Protein AF-A0A1A0HF56-F1 (afdb_monomer_lite)

pLDDT: mean 79.35, std 19.26, range [30.64, 98.12]

Structure (mmCIF, N/CA/C/O backbone):
data_AF-A0A1A0HF56-F1
#
_entry.id   AF-A0A1A0HF56-F1
#
loop_
_atom_site.group_PDB
_atom_site.id
_atom_site.type_symbol
_atom_site.label_atom_id
_atom_site.label_alt_id
_atom_site.label_comp_id
_atom_site.label_asym_id
_atom_site.label_entity_id
_atom_site.label_seq_id
_atom_site.pdbx_PDB_ins_code
_atom_site.Cartn_x
_atom_site.Cartn_y
_atom_site.Cartn_z
_atom_site.occupancy
_atom_site.B_iso_or_equiv
_atom_site.auth_seq_id
_atom_site.auth_comp_id
_atom_site.auth_asym_id
_atom_site.auth_atom_id
_atom_site.pdbx_PDB_model_num
ATOM 1 N N . MET A 1 1 ? -5.195 -20.605 -19.505 1.00 31.38 1 MET A N 1
ATOM 2 C CA . MET A 1 1 ? -3.731 -20.812 -19.464 1.00 31.38 1 MET A CA 1
ATOM 3 C C . MET A 1 1 ? -3.065 -19.435 -19.490 1.00 31.38 1 MET A C 1
ATOM 5 O O . MET A 1 1 ? -2.536 -19.011 -20.508 1.00 31.38 1 MET A O 1
ATOM 9 N N . HIS A 1 2 ? -3.214 -18.655 -18.414 1.00 40.62 2 HIS A N 1
ATOM 10 C CA . HIS A 1 2 ? -2.531 -17.369 -18.294 1.00 40.62 2 HIS A CA 1
ATOM 11 C C . HIS A 1 2 ? -1.142 -17.667 -17.751 1.00 40.62 2 HIS A C 1
ATOM 13 O O . HIS A 1 2 ? -1.025 -18.097 -16.611 1.00 40.62 2 HIS A O 1
ATOM 19 N N . SER A 1 3 ? -0.103 -17.488 -18.570 1.00 46.19 3 SER A N 1
ATOM 20 C CA . SER A 1 3 ? 1.257 -17.360 -18.050 1.00 46.19 3 SER A CA 1
ATOM 21 C C . SER A 1 3 ? 1.306 -16.030 -17.296 1.00 46.19 3 SER A C 1
ATOM 23 O O . SER A 1 3 ? 1.650 -14.989 -17.860 1.00 46.19 3 SER A O 1
ATOM 25 N N . HIS A 1 4 ? 0.787 -16.050 -16.069 1.00 70.25 4 HIS A N 1
ATOM 26 C CA . HIS A 1 4 ? 0.653 -14.890 -15.215 1.00 70.25 4 HIS A CA 1
ATOM 27 C C . HIS A 1 4 ? 2.054 -14.425 -14.854 1.00 70.25 4 HIS A C 1
ATOM 29 O O . HIS A 1 4 ? 2.928 -15.227 -14.547 1.00 70.25 4 HIS A O 1
ATOM 35 N N . ILE A 1 5 ? 2.272 -13.121 -14.922 1.00 83.62 5 ILE A N 1
ATOM 36 C CA . ILE A 1 5 ? 3.533 -12.440 -14.625 1.00 83.62 5 ILE A CA 1
ATOM 37 C C . ILE A 1 5 ? 4.310 -13.051 -13.439 1.00 83.62 5 ILE A C 1
ATOM 39 O O . ILE A 1 5 ? 5.529 -13.186 -13.502 1.00 83.62 5 ILE A O 1
ATOM 43 N N . TYR A 1 6 ? 3.596 -13.520 -12.415 1.00 88.38 6 TYR A N 1
ATOM 44 C CA . TYR A 1 6 ? 4.113 -14.167 -11.214 1.00 88.38 6 TYR A CA 1
ATOM 45 C C . TYR A 1 6 ? 4.973 -15.415 -11.467 1.00 88.38 6 TYR A C 1
ATOM 47 O O . TYR A 1 6 ? 6.001 -15.561 -10.812 1.00 88.38 6 TYR A O 1
ATOM 55 N N . ASP A 1 7 ? 4.648 -16.254 -12.454 1.00 83.44 7 ASP A N 1
ATOM 56 C CA . ASP A 1 7 ? 5.433 -17.461 -12.773 1.00 83.44 7 ASP A CA 1
ATOM 57 C C . ASP A 1 7 ? 6.762 -17.127 -13.463 1.00 83.44 7 ASP A C 1
ATOM 59 O O . ASP A 1 7 ? 7.739 -17.882 -13.408 1.00 83.44 7 ASP A O 1
ATOM 63 N N . GLN A 1 8 ? 6.787 -15.994 -14.166 1.00 85.12 8 GLN A N 1
ATOM 64 C CA . GLN A 1 8 ? 7.938 -15.546 -14.941 1.00 85.12 8 GLN A CA 1
ATOM 65 C C . GLN A 1 8 ? 8.929 -14.767 -14.075 1.00 85.12 8 GLN A C 1
ATOM 67 O O . GLN A 1 8 ? 10.134 -14.852 -14.313 1.00 85.12 8 GLN A O 1
ATOM 72 N N . LEU A 1 9 ? 8.452 -14.049 -13.052 1.00 86.62 9 LEU A N 1
ATOM 73 C CA . LEU A 1 9 ? 9.294 -13.200 -12.205 1.00 86.62 9 LEU A CA 1
ATOM 74 C C . LEU A 1 9 ? 10.474 -13.951 -11.571 1.00 86.62 9 LEU A C 1
ATOM 76 O O . LEU A 1 9 ? 11.595 -13.480 -11.749 1.00 86.62 9 LEU A O 1
ATOM 80 N N . PRO A 1 10 ? 10.310 -15.122 -10.918 1.00 83.38 10 PRO A N 1
ATOM 81 C CA . PRO A 1 10 ? 11.447 -15.852 -10.357 1.00 83.38 10 PRO A CA 1
ATOM 82 C C . PRO A 1 10 ? 12.429 -16.363 -11.418 1.00 83.38 10 PRO A C 1
ATOM 84 O O . PRO A 1 10 ? 13.597 -16.576 -11.113 1.00 83.38 10 PRO A O 1
ATOM 87 N N . ARG A 1 11 ? 11.972 -16.569 -12.661 1.00 85.31 11 ARG A N 1
ATOM 88 C CA . ARG A 1 11 ? 12.819 -17.054 -13.761 1.00 85.31 11 ARG A CA 1
ATOM 89 C C . ARG A 1 11 ? 13.662 -15.932 -14.361 1.00 85.31 11 ARG A C 1
ATOM 91 O O . ARG A 1 11 ? 14.829 -16.145 -14.665 1.00 85.31 11 ARG A O 1
ATOM 98 N N . VAL A 1 12 ? 13.063 -14.755 -14.544 1.00 86.69 12 VAL A N 1
ATOM 99 C CA . VAL A 1 12 ? 13.700 -13.597 -15.197 1.00 86.69 12 VAL A CA 1
ATOM 100 C C . VAL A 1 12 ? 14.477 -12.741 -14.193 1.00 86.69 12 VAL A C 1
ATOM 102 O O . VAL A 1 12 ? 15.547 -12.228 -14.508 1.00 86.69 12 VAL A O 1
ATOM 105 N N . LEU A 1 13 ? 13.962 -12.605 -12.972 1.00 88.19 13 LEU A N 1
ATOM 106 C CA . LEU A 1 13 ? 14.528 -11.799 -11.892 1.00 88.19 13 LEU A CA 1
ATOM 107 C C . LEU A 1 13 ? 14.649 -12.657 -10.624 1.00 88.19 13 LEU A C 1
ATOM 109 O O . LEU A 1 13 ? 13.900 -12.456 -9.674 1.00 88.19 13 LEU A O 1
ATOM 113 N N . PRO A 1 14 ? 15.582 -13.621 -10.563 1.00 83.19 14 PRO A N 1
ATOM 114 C CA . PRO A 1 14 ? 15.626 -14.624 -9.492 1.00 83.19 14 PRO A CA 1
ATOM 115 C C . PRO A 1 14 ? 15.949 -14.051 -8.107 1.00 83.19 14 PRO A C 1
ATOM 117 O O . PRO A 1 14 ? 15.647 -14.667 -7.087 1.00 83.19 14 PRO A O 1
ATOM 120 N N . SER A 1 15 ? 16.568 -12.870 -8.046 1.00 84.31 15 SER A N 1
ATOM 121 C CA . SER A 1 15 ? 16.912 -12.223 -6.782 1.00 84.31 15 SER A CA 1
ATOM 122 C C . SER A 1 15 ? 15.711 -11.462 -6.223 1.00 84.31 15 SER A C 1
ATOM 124 O O . SER A 1 15 ? 15.361 -10.390 -6.716 1.00 84.31 15 SER A O 1
ATOM 126 N N . ARG A 1 16 ? 15.111 -12.001 -5.158 1.00 90.06 16 ARG A N 1
ATOM 127 C CA . ARG A 1 16 ? 14.074 -11.327 -4.371 1.00 90.06 16 ARG A CA 1
ATOM 128 C C . ARG A 1 16 ? 14.689 -10.721 -3.115 1.00 90.06 16 ARG A C 1
ATOM 130 O O . ARG A 1 16 ? 15.274 -11.431 -2.301 1.00 90.06 16 ARG A O 1
ATOM 137 N N . ARG A 1 17 ? 14.550 -9.405 -2.950 1.00 92.38 17 ARG A N 1
ATOM 138 C CA . ARG A 1 17 ? 15.054 -8.658 -1.786 1.00 92.38 17 ARG A CA 1
ATOM 139 C C . ARG A 1 17 ? 13.903 -7.985 -1.055 1.00 92.38 17 ARG A C 1
ATOM 141 O O . ARG A 1 17 ? 12.910 -7.632 -1.681 1.00 92.38 17 ARG A O 1
ATOM 148 N N . ASN A 1 18 ? 14.053 -7.787 0.248 1.00 94.31 18 ASN A N 1
ATOM 149 C CA . ASN A 1 18 ? 13.172 -6.909 1.008 1.00 94.31 18 ASN A CA 1
ATOM 150 C C . ASN A 1 18 ? 13.762 -5.491 0.984 1.00 94.31 18 ASN A C 1
ATOM 152 O O . ASN A 1 18 ? 14.942 -5.313 1.285 1.00 94.31 18 ASN A O 1
ATOM 156 N N . LEU A 1 19 ? 12.966 -4.506 0.572 1.00 94.81 19 LEU A N 1
ATOM 157 C CA . LEU A 1 19 ? 13.385 -3.107 0.505 1.00 94.81 19 LEU A CA 1
ATOM 158 C C . LEU A 1 19 ? 13.317 -2.411 1.857 1.00 94.81 19 LEU A C 1
ATOM 160 O O . LEU A 1 19 ? 13.989 -1.401 2.043 1.00 94.81 19 LEU A O 1
ATOM 164 N N . GLY A 1 20 ? 12.549 -2.964 2.788 1.00 93.12 20 GLY A N 1
ATOM 165 C CA . GLY A 1 20 ? 12.321 -2.426 4.112 1.00 93.12 20 GLY A CA 1
ATOM 166 C C . GLY A 1 20 ? 10.841 -2.227 4.387 1.00 93.12 20 GLY A C 1
ATOM 167 O O . GLY A 1 20 ? 9.976 -2.817 3.734 1.00 93.12 20 GLY A O 1
ATOM 168 N N . THR A 1 21 ? 10.575 -1.383 5.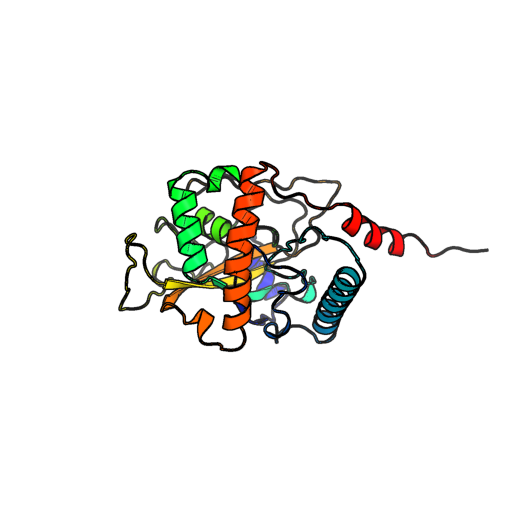375 1.00 92.19 21 THR A N 1
ATOM 169 C CA . THR A 1 21 ? 9.243 -1.212 5.945 1.00 92.19 21 THR A CA 1
ATOM 170 C C . THR A 1 21 ? 8.884 0.265 5.970 1.00 92.19 21 THR A C 1
ATOM 172 O O . THR A 1 21 ? 9.692 1.085 6.392 1.00 92.19 21 THR A O 1
ATOM 175 N N . ILE A 1 22 ? 7.670 0.610 5.556 1.00 92.19 22 ILE A N 1
ATOM 176 C CA . ILE A 1 22 ? 7.115 1.961 5.684 1.00 92.19 22 ILE A CA 1
ATOM 177 C C . ILE A 1 22 ? 5.814 1.914 6.475 1.00 92.19 22 ILE A C 1
ATOM 179 O O . ILE A 1 22 ? 5.077 0.931 6.427 1.00 92.19 22 ILE A O 1
ATOM 183 N N . VAL A 1 23 ? 5.519 2.974 7.214 1.00 91.31 23 VAL A N 1
ATOM 184 C CA . VAL A 1 23 ? 4.231 3.134 7.890 1.00 91.31 23 VAL A CA 1
ATOM 185 C C . VAL A 1 23 ? 3.276 3.843 6.941 1.00 91.31 23 VAL A C 1
ATOM 187 O O . VAL A 1 23 ? 3.602 4.884 6.379 1.00 91.31 23 VAL A O 1
ATOM 190 N N . TYR A 1 24 ? 2.100 3.275 6.740 1.00 91.88 24 TYR A N 1
ATOM 191 C CA . TYR A 1 24 ? 1.042 3.879 5.955 1.00 91.88 24 TYR A CA 1
ATOM 192 C C . TYR A 1 24 ? 0.630 5.221 6.558 1.00 91.88 24 TYR A C 1
ATOM 194 O O . TYR A 1 24 ? 0.279 5.290 7.736 1.00 91.88 24 TYR A O 1
ATOM 202 N N . ASN A 1 25 ? 0.639 6.257 5.723 1.00 86.31 25 ASN A N 1
ATOM 203 C CA . ASN A 1 25 ? 0.084 7.561 6.041 1.00 86.31 25 ASN A CA 1
ATOM 204 C C . ASN A 1 25 ? -0.631 8.118 4.787 1.00 86.31 25 ASN A C 1
ATOM 206 O O . ASN A 1 25 ? 0.051 8.416 3.802 1.00 86.31 25 ASN A O 1
ATOM 210 N N . PRO A 1 26 ? -1.973 8.263 4.775 1.00 81.69 26 PRO A N 1
ATOM 211 C CA . PRO A 1 26 ? -2.716 8.715 3.590 1.00 81.69 26 PRO A CA 1
ATOM 212 C C . PRO A 1 26 ? -2.349 10.141 3.152 1.00 81.69 26 PRO A C 1
ATOM 214 O O . PRO A 1 2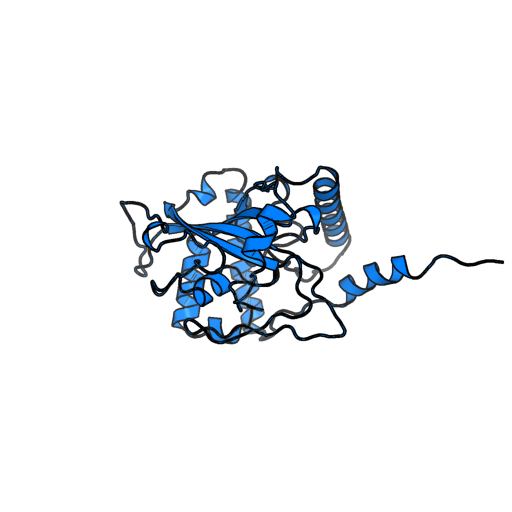6 ? -2.654 10.551 2.037 1.00 81.69 26 PRO A O 1
ATOM 217 N N . THR A 1 27 ? -1.672 10.885 4.017 1.00 82.00 27 THR A N 1
ATOM 218 C CA . THR A 1 27 ? -1.235 12.268 3.828 1.00 82.00 27 THR A CA 1
ATOM 219 C C . THR A 1 27 ? 0.286 12.378 3.760 1.00 82.00 27 THR A C 1
ATOM 221 O O . THR A 1 27 ? 0.883 13.394 4.115 1.00 82.00 27 THR A O 1
ATOM 224 N N . THR A 1 28 ? 0.943 11.327 3.261 1.00 83.50 28 THR A N 1
ATOM 225 C CA . THR A 1 28 ? 2.385 11.345 2.989 1.00 83.50 28 THR A CA 1
ATOM 226 C C . THR A 1 28 ? 2.741 12.551 2.117 1.00 83.50 28 THR A C 1
ATOM 228 O O . THR A 1 28 ? 2.101 12.818 1.104 1.00 83.50 28 THR A O 1
ATOM 231 N N . THR A 1 29 ? 3.786 13.281 2.491 1.00 85.56 29 THR A N 1
ATOM 232 C CA . THR A 1 29 ? 4.387 14.362 1.702 1.00 85.56 29 THR A CA 1
ATOM 233 C C . THR A 1 29 ? 5.861 14.048 1.472 1.00 85.56 29 THR A C 1
ATOM 235 O O . THR A 1 29 ? 6.420 13.129 2.073 1.00 85.56 29 THR A O 1
ATOM 238 N N . TRP A 1 30 ? 6.544 14.842 0.647 1.00 85.56 30 TRP A N 1
ATOM 239 C CA . TRP A 1 30 ? 8.000 14.732 0.518 1.00 85.56 30 TRP A CA 1
ATOM 240 C C . TRP A 1 30 ? 8.732 14.911 1.851 1.00 85.56 30 TRP A C 1
ATOM 242 O O . TRP A 1 30 ? 9.765 14.281 2.050 1.00 85.56 30 TRP A O 1
ATOM 252 N N . GLU A 1 31 ? 8.204 15.721 2.770 1.00 83.56 31 GLU A N 1
ATOM 253 C CA . GLU A 1 31 ? 8.778 15.936 4.104 1.00 83.56 31 GLU A CA 1
ATOM 254 C C . GLU A 1 31 ? 8.643 14.700 5.002 1.00 83.56 31 GLU A C 1
ATOM 256 O O . GLU A 1 31 ? 9.560 14.367 5.757 1.00 83.56 31 GLU A O 1
ATOM 261 N N . THR A 1 32 ? 7.517 13.999 4.889 1.00 84.38 32 THR A N 1
ATOM 262 C CA . THR A 1 32 ? 7.133 12.907 5.792 1.00 84.38 32 THR A CA 1
ATOM 263 C C . THR A 1 32 ? 7.445 11.519 5.228 1.00 84.38 32 THR A C 1
ATOM 265 O O . THR A 1 32 ? 7.352 10.509 5.927 1.00 84.38 32 THR A O 1
ATOM 268 N N . LEU A 1 33 ? 7.904 11.460 3.974 1.00 85.81 33 LEU A N 1
ATOM 269 C CA . LEU A 1 33 ? 8.336 10.239 3.307 1.00 85.81 33 LEU A CA 1
ATOM 270 C C . LEU A 1 33 ? 9.436 9.512 4.105 1.00 85.81 33 LEU A C 1
ATOM 272 O O . LEU A 1 33 ? 10.510 10.050 4.394 1.00 85.81 33 LEU A O 1
ATOM 276 N N . GLN A 1 34 ? 9.189 8.240 4.420 1.00 87.69 34 GLN A N 1
ATOM 277 C CA . GLN A 1 34 ? 10.004 7.418 5.326 1.00 87.69 34 GLN A CA 1
ATOM 278 C C . GLN A 1 34 ? 11.216 6.768 4.636 1.00 87.69 34 GLN A C 1
ATOM 280 O O . GLN A 1 34 ? 11.469 5.571 4.763 1.00 87.69 34 GLN A O 1
ATOM 285 N N . ILE A 1 35 ? 12.009 7.574 3.925 1.00 86.88 35 ILE A N 1
ATOM 286 C CA . ILE A 1 35 ? 13.137 7.118 3.091 1.00 86.88 35 ILE A CA 1
ATOM 287 C C . ILE A 1 35 ? 14.153 6.282 3.894 1.00 86.88 35 ILE A C 1
ATOM 289 O O . ILE A 1 35 ? 14.683 5.293 3.395 1.00 86.88 35 ILE A O 1
ATOM 293 N N . LYS A 1 36 ? 14.405 6.644 5.160 1.00 85.19 36 LYS A N 1
ATOM 294 C CA . LYS A 1 36 ? 15.423 5.997 6.011 1.00 85.19 36 LYS A CA 1
ATOM 295 C C . LYS A 1 36 ? 15.144 4.523 6.314 1.00 85.19 36 LYS A C 1
ATOM 297 O O . LYS A 1 36 ? 16.088 3.787 6.576 1.00 85.19 36 LYS A O 1
ATOM 302 N N . GLN A 1 37 ? 13.882 4.099 6.251 1.00 86.00 37 GLN A N 1
ATOM 303 C CA . GLN A 1 37 ? 13.503 2.720 6.564 1.00 86.00 37 GLN A CA 1
ATOM 304 C C . GLN A 1 37 ? 13.647 1.778 5.362 1.00 86.00 37 GLN A C 1
ATOM 306 O O . GLN A 1 37 ? 13.600 0.555 5.519 1.00 86.00 37 GLN A O 1
ATOM 311 N N . LEU A 1 38 ? 13.900 2.338 4.174 1.00 90.00 38 LEU A N 1
ATOM 312 C CA . LEU A 1 38 ? 14.067 1.618 2.917 1.00 90.00 38 LEU A CA 1
ATOM 313 C C . LEU A 1 38 ? 15.526 1.168 2.703 1.00 90.00 38 LEU A C 1
ATOM 315 O O . LEU A 1 38 ? 16.189 1.525 1.728 1.00 90.00 38 LEU A O 1
ATOM 319 N N . HIS A 1 39 ? 16.048 0.385 3.646 1.00 88.25 39 HIS A N 1
ATOM 320 C CA . HIS A 1 39 ? 17.447 -0.058 3.692 1.00 88.25 39 HIS A CA 1
ATOM 321 C C . HIS A 1 39 ? 17.860 -0.999 2.546 1.00 88.25 39 HIS A C 1
ATOM 323 O O . HIS A 1 39 ? 19.052 -1.169 2.296 1.00 88.25 39 HIS A O 1
ATOM 329 N N . GLY A 1 40 ? 16.905 -1.614 1.843 1.00 89.38 40 GLY A N 1
ATOM 330 C CA . GLY A 1 40 ? 17.185 -2.465 0.683 1.00 89.38 40 GLY A CA 1
ATOM 331 C C . GLY A 1 40 ? 17.330 -1.703 -0.642 1.00 89.38 40 GLY A C 1
ATOM 332 O O . GLY A 1 40 ? 17.608 -2.325 -1.676 1.00 89.38 40 GLY A O 1
ATOM 333 N N . LEU A 1 41 ? 17.161 -0.373 -0.637 1.00 91.44 41 LEU A N 1
ATOM 334 C CA . LEU A 1 41 ? 17.416 0.460 -1.811 1.00 91.44 41 LEU A CA 1
ATOM 335 C C . LEU A 1 41 ? 18.910 0.543 -2.128 1.00 91.44 41 LEU A C 1
ATOM 337 O O . LEU A 1 41 ? 19.780 0.539 -1.258 1.00 91.44 41 LEU A O 1
ATOM 341 N N . ARG A 1 42 ? 19.220 0.656 -3.419 1.00 92.00 42 ARG A N 1
ATOM 342 C CA . ARG A 1 42 ? 20.563 0.997 -3.885 1.00 92.00 42 ARG A CA 1
ATOM 343 C C . ARG A 1 42 ? 20.885 2.411 -3.419 1.00 92.00 42 ARG A C 1
ATOM 345 O O . ARG A 1 42 ? 20.037 3.298 -3.486 1.00 92.00 42 ARG A O 1
ATOM 352 N N . LYS A 1 43 ? 22.145 2.639 -3.047 1.00 90.19 43 LYS A N 1
ATOM 353 C CA . LYS A 1 43 ? 22.625 3.946 -2.582 1.00 90.19 43 LYS A CA 1
ATOM 354 C C . LYS A 1 43 ? 22.238 5.095 -3.526 1.00 90.19 43 LYS A C 1
ATOM 356 O O . LYS A 1 43 ? 21.760 6.115 -3.063 1.00 90.19 43 LYS A O 1
ATOM 361 N N . GLN A 1 44 ? 22.362 4.898 -4.839 1.00 91.06 44 GLN A N 1
ATOM 362 C CA . GLN A 1 44 ? 22.016 5.918 -5.838 1.00 91.06 44 GLN A CA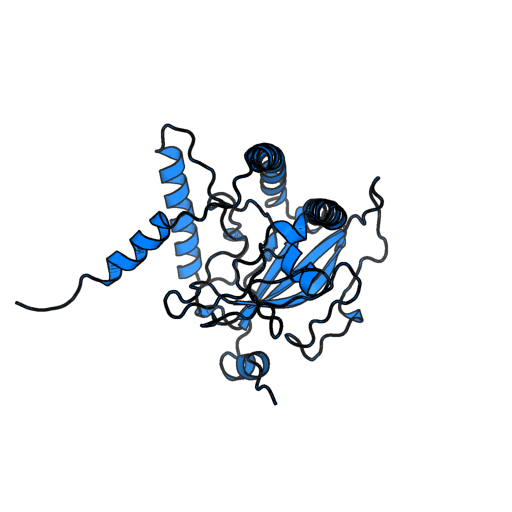 1
ATOM 363 C C . GLN A 1 44 ? 20.529 6.312 -5.818 1.00 91.06 44 GLN A C 1
ATOM 365 O O . GLN A 1 44 ? 20.209 7.492 -5.941 1.00 91.06 44 GLN A O 1
ATOM 370 N N . ASP A 1 45 ? 19.624 5.345 -5.645 1.00 91.12 45 ASP A N 1
ATOM 371 C CA . ASP A 1 45 ? 18.183 5.613 -5.583 1.00 91.12 45 ASP A CA 1
ATOM 372 C C . ASP A 1 45 ? 17.795 6.242 -4.238 1.00 91.12 45 ASP A C 1
ATOM 374 O O . ASP A 1 45 ? 16.964 7.148 -4.193 1.00 91.12 45 ASP A O 1
ATOM 378 N N . LEU A 1 46 ? 18.446 5.817 -3.150 1.00 90.69 46 LEU A N 1
ATOM 379 C CA . LEU A 1 46 ? 18.307 6.443 -1.836 1.00 90.69 46 LEU A CA 1
ATOM 380 C C . LEU A 1 46 ? 18.735 7.919 -1.882 1.00 90.69 46 LEU A C 1
ATOM 382 O O . LEU A 1 46 ? 17.972 8.794 -1.476 1.00 90.69 46 LEU A O 1
ATOM 386 N N . ASP A 1 47 ? 19.918 8.199 -2.434 1.00 91.12 47 ASP A N 1
ATOM 387 C CA . ASP A 1 47 ? 20.465 9.551 -2.581 1.00 91.12 47 ASP A CA 1
ATOM 388 C C . ASP A 1 47 ? 19.551 10.427 -3.457 1.00 91.12 47 ASP A C 1
ATOM 390 O O . ASP A 1 47 ? 19.340 11.605 -3.165 1.00 91.12 47 ASP A O 1
ATOM 394 N N . MET A 1 48 ? 18.949 9.852 -4.505 1.00 90.75 48 MET A N 1
ATOM 395 C CA . MET A 1 48 ? 17.962 10.538 -5.340 1.00 90.75 48 MET A CA 1
ATOM 396 C C . MET A 1 48 ? 16.710 10.932 -4.545 1.00 90.75 48 MET A C 1
ATOM 398 O O . MET A 1 48 ? 16.276 12.079 -4.649 1.00 90.75 48 MET A O 1
ATOM 402 N N . LEU A 1 49 ? 16.130 10.016 -3.761 1.00 90.81 49 LEU A N 1
ATOM 403 C CA . LEU A 1 49 ? 14.948 10.310 -2.943 1.00 90.81 49 LEU A CA 1
ATOM 404 C C . LEU A 1 49 ? 15.252 11.378 -1.886 1.00 90.81 49 LEU A C 1
ATOM 406 O O . LEU A 1 49 ? 14.460 12.303 -1.707 1.00 90.81 49 LEU A O 1
ATOM 410 N N . VAL A 1 50 ? 16.416 11.289 -1.233 1.00 91.19 50 VAL A N 1
ATOM 411 C CA . VAL A 1 50 ? 16.874 12.296 -0.263 1.00 91.19 50 VAL A CA 1
ATOM 412 C C . VAL A 1 50 ? 17.025 13.658 -0.935 1.00 91.19 50 VAL A C 1
ATOM 414 O O . VAL A 1 50 ? 16.523 14.648 -0.411 1.00 91.19 50 VAL A O 1
ATOM 417 N N . ARG A 1 51 ? 17.637 13.717 -2.124 1.00 91.12 51 ARG A N 1
ATOM 418 C CA . ARG A 1 51 ? 17.763 14.966 -2.885 1.00 91.12 51 ARG A CA 1
ATOM 419 C C . ARG A 1 51 ? 16.396 15.569 -3.208 1.00 91.12 51 ARG A C 1
ATOM 421 O O . ARG A 1 51 ? 16.193 16.756 -2.980 1.00 91.12 51 ARG A O 1
ATOM 428 N N . MET A 1 52 ? 15.445 14.763 -3.685 1.00 88.62 52 MET A N 1
ATOM 429 C CA . MET A 1 52 ? 14.086 15.231 -3.989 1.00 88.62 52 MET A CA 1
ATOM 430 C C . MET A 1 52 ? 13.362 15.774 -2.749 1.00 88.62 52 MET A C 1
ATOM 432 O O . MET A 1 52 ? 12.683 16.799 -2.836 1.00 88.62 52 MET A O 1
ATOM 436 N N . GLN A 1 53 ? 13.533 15.119 -1.596 1.00 89.50 53 GLN A N 1
ATOM 437 C CA . GLN A 1 53 ? 13.023 15.597 -0.311 1.00 89.50 53 GLN A CA 1
ATOM 438 C C . GLN A 1 53 ? 13.660 16.942 0.075 1.00 89.50 53 GLN A C 1
ATOM 440 O O . GLN A 1 53 ? 12.936 17.877 0.409 1.00 89.50 53 GLN A O 1
ATOM 445 N N . SER A 1 54 ? 14.985 17.082 -0.025 1.00 89.31 54 SER A N 1
ATOM 446 C CA . SER A 1 54 ? 15.687 18.342 0.260 1.00 89.31 54 SER A CA 1
ATOM 447 C C . SER A 1 54 ? 15.228 19.487 -0.645 1.00 89.31 54 SER A C 1
ATOM 449 O O . SER A 1 54 ? 14.873 20.551 -0.145 1.00 89.31 54 SER A O 1
ATOM 451 N N . GLU A 1 55 ? 15.137 19.256 -1.957 1.00 89.25 55 GLU A N 1
ATOM 452 C CA . GLU A 1 55 ? 14.655 20.252 -2.922 1.00 89.25 55 GLU A CA 1
ATOM 453 C C . GLU A 1 55 ? 13.215 20.705 -2.620 1.00 89.25 55 GLU A C 1
ATOM 455 O O . GLU A 1 55 ? 12.865 21.871 -2.804 1.00 89.25 55 GLU A O 1
ATOM 460 N N . TYR A 1 56 ? 12.349 19.790 -2.168 1.00 86.19 56 TYR A N 1
ATOM 461 C CA . TYR A 1 56 ? 10.995 20.142 -1.738 1.00 86.19 56 TYR A CA 1
ATOM 462 C C . TYR A 1 56 ? 11.008 21.036 -0.495 1.00 86.19 56 TYR A C 1
ATOM 464 O O . TYR A 1 56 ? 10.317 22.055 -0.477 1.00 86.19 56 TYR A O 1
ATOM 472 N N . MET A 1 57 ? 11.813 20.691 0.512 1.00 85.69 57 MET A N 1
ATOM 473 C CA . MET A 1 57 ? 11.927 21.473 1.746 1.00 85.69 57 MET A CA 1
ATOM 474 C C . MET A 1 57 ? 12.468 22.882 1.485 1.00 85.69 57 MET A C 1
ATOM 476 O O . MET A 1 57 ? 11.953 23.849 2.040 1.00 85.69 57 MET A O 1
ATOM 480 N N . GLU A 1 58 ? 13.449 23.024 0.592 1.00 87.12 58 GLU A N 1
ATOM 481 C CA . GLU A 1 58 ? 13.958 24.332 0.169 1.00 87.12 58 GLU A CA 1
ATOM 482 C C . GLU A 1 58 ? 12.875 25.175 -0.512 1.00 87.12 58 GLU A C 1
ATOM 484 O O . GLU A 1 58 ? 12.691 26.342 -0.163 1.00 87.12 58 GLU A O 1
ATOM 489 N N . ARG A 1 59 ? 12.102 24.590 -1.439 1.00 84.31 59 ARG A N 1
ATOM 490 C CA . ARG A 1 59 ? 10.980 25.293 -2.087 1.00 84.31 59 ARG A CA 1
ATOM 491 C C . ARG A 1 59 ? 9.916 25.726 -1.083 1.00 84.31 59 ARG A C 1
ATOM 493 O O . ARG A 1 59 ? 9.434 26.853 -1.176 1.00 84.31 59 ARG A O 1
ATOM 500 N N . LYS A 1 60 ? 9.572 24.857 -0.129 1.00 82.44 60 LYS A N 1
ATOM 501 C CA . LYS A 1 60 ? 8.604 25.149 0.936 1.00 82.44 60 LYS A CA 1
ATOM 502 C C . LYS A 1 60 ? 9.076 26.326 1.796 1.00 82.44 60 LYS A C 1
ATOM 504 O O . LYS A 1 60 ? 8.309 27.252 2.015 1.00 82.44 60 LYS A O 1
ATOM 509 N N . ASN A 1 61 ? 10.345 26.330 2.206 1.00 82.81 61 ASN A N 1
ATOM 510 C CA . ASN A 1 61 ? 10.921 27.388 3.044 1.00 82.81 61 ASN A CA 1
ATOM 511 C C . ASN A 1 61 ? 11.085 28.730 2.311 1.00 82.81 61 ASN A C 1
ATOM 513 O O . ASN A 1 61 ? 10.949 29.784 2.926 1.00 82.81 61 ASN A O 1
ATOM 517 N N . ASN A 1 62 ? 11.367 28.702 1.005 1.00 81.00 62 ASN A N 1
ATOM 518 C CA . ASN A 1 62 ? 11.542 29.910 0.188 1.00 81.00 62 ASN A CA 1
ATOM 519 C C . ASN A 1 62 ? 10.213 30.526 -0.284 1.00 81.00 62 ASN A C 1
ATOM 521 O O . ASN A 1 62 ? 10.197 31.638 -0.812 1.00 81.00 62 ASN A O 1
ATOM 525 N N . SER A 1 63 ? 9.097 29.817 -0.115 1.00 74.25 63 SER A N 1
ATOM 526 C CA . SER A 1 63 ? 7.771 30.309 -0.479 1.00 74.25 63 SER A CA 1
ATOM 527 C C . SER A 1 63 ? 7.196 31.115 0.685 1.00 74.25 63 SER A C 1
ATOM 529 O O . SER A 1 63 ? 6.746 30.552 1.674 1.00 74.25 63 SER A O 1
ATOM 531 N N . ALA A 1 64 ? 7.198 32.445 0.575 1.00 57.66 64 ALA A N 1
ATOM 532 C CA . ALA A 1 64 ? 6.718 33.367 1.616 1.00 57.66 64 ALA A CA 1
ATOM 533 C C . ALA A 1 64 ? 5.179 33.374 1.827 1.00 57.66 64 ALA A C 1
ATOM 535 O O . ALA A 1 64 ? 4.647 34.304 2.428 1.00 57.66 64 ALA A O 1
ATOM 536 N N . GLY A 1 65 ? 4.452 32.370 1.325 1.00 60.34 65 GLY A N 1
ATOM 537 C CA . GLY A 1 65 ? 2.996 32.235 1.446 1.00 60.34 65 GLY A CA 1
ATOM 538 C C . GLY A 1 65 ? 2.576 30.791 1.731 1.00 60.34 65 GLY A C 1
ATOM 539 O O . GLY A 1 65 ? 3.391 29.878 1.610 1.00 60.34 65 GLY A O 1
ATOM 540 N N . GLU A 1 66 ? 1.306 30.584 2.101 1.00 58.25 66 GLU A N 1
ATOM 541 C CA . GLU A 1 66 ? 0.712 29.253 2.302 1.00 58.25 66 GLU A CA 1
ATOM 542 C C . GLU A 1 66 ? 0.818 28.424 1.012 1.00 58.25 66 GLU A C 1
ATOM 544 O O . GLU A 1 66 ? 0.012 28.548 0.088 1.00 58.25 66 GLU A O 1
ATOM 549 N N . MET A 1 67 ? 1.844 27.577 0.920 1.00 64.94 67 MET A N 1
ATOM 550 C CA . MET A 1 67 ? 1.878 26.533 -0.097 1.00 64.94 67 MET A CA 1
ATOM 551 C C . MET A 1 67 ? 0.789 25.513 0.228 1.00 64.94 67 MET A C 1
ATOM 553 O O . MET A 1 67 ? 0.742 24.988 1.340 1.00 64.94 67 MET A O 1
ATOM 557 N N . ASN A 1 68 ? -0.043 25.185 -0.761 1.00 67.56 68 ASN A N 1
ATOM 558 C CA . ASN A 1 68 ? -0.932 24.033 -0.655 1.00 67.56 68 ASN A CA 1
ATOM 559 C C . ASN A 1 68 ? -0.094 22.779 -0.381 1.00 67.56 68 ASN A C 1
ATOM 561 O O . ASN A 1 68 ? 0.818 22.465 -1.151 1.00 67.56 68 ASN A O 1
ATOM 565 N N . THR A 1 69 ? -0.410 22.060 0.697 1.00 71.25 69 THR A N 1
ATOM 566 C CA . THR A 1 69 ? 0.219 20.775 1.013 1.00 71.25 69 THR A CA 1
ATOM 567 C C . THR A 1 69 ? 0.012 19.808 -0.150 1.00 71.25 69 THR A C 1
ATOM 569 O O . THR A 1 69 ? -1.120 19.508 -0.530 1.00 71.25 69 THR A O 1
ATOM 572 N N . VAL A 1 70 ? 1.114 19.330 -0.732 1.00 73.19 70 VAL A N 1
ATOM 573 C CA . VAL A 1 70 ? 1.086 18.344 -1.816 1.00 73.19 70 VAL A CA 1
ATOM 574 C C . VAL A 1 70 ? 1.310 16.964 -1.224 1.00 73.19 70 VAL A C 1
ATOM 576 O O . VAL A 1 70 ? 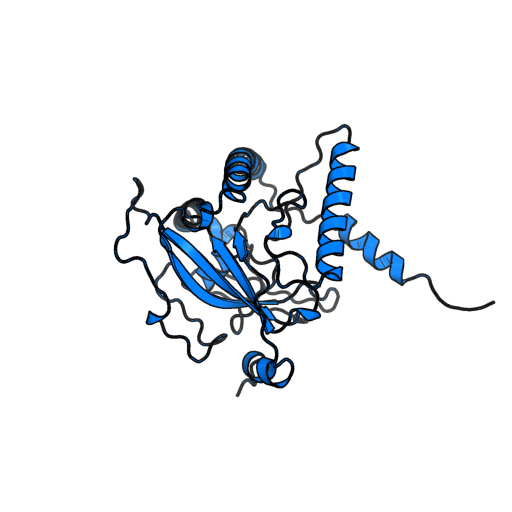2.427 16.611 -0.836 1.00 73.19 70 VAL A O 1
ATOM 579 N N . TYR A 1 71 ? 0.236 16.186 -1.182 1.00 80.56 71 TYR A N 1
ATOM 580 C CA . TYR A 1 71 ? 0.284 14.781 -0.812 1.00 80.56 71 TYR A CA 1
ATOM 581 C C . TYR A 1 71 ? 0.820 13.935 -1.974 1.00 80.56 71 TYR A C 1
ATOM 583 O O . TYR A 1 71 ? 0.510 14.182 -3.142 1.00 80.56 71 TYR A O 1
ATOM 591 N N . ILE A 1 72 ? 1.643 12.947 -1.642 1.00 81.69 72 ILE A N 1
ATOM 592 C CA . ILE A 1 72 ? 2.256 11.986 -2.561 1.00 81.69 72 ILE A CA 1
ATOM 593 C C . ILE A 1 72 ? 1.863 10.558 -2.153 1.00 81.69 72 ILE A C 1
ATOM 595 O O . ILE A 1 72 ? 1.489 10.340 -0.998 1.00 81.69 72 ILE A O 1
ATOM 599 N N . PRO A 1 73 ? 1.967 9.570 -3.059 1.00 84.06 73 PRO A N 1
ATOM 600 C CA . PRO A 1 73 ? 1.776 8.171 -2.697 1.00 84.06 73 PRO A CA 1
ATOM 601 C C . PRO A 1 73 ? 2.705 7.731 -1.555 1.00 84.06 73 PRO A C 1
ATOM 603 O O . PRO A 1 73 ? 3.863 8.144 -1.477 1.00 84.06 73 PRO A O 1
ATOM 606 N N . VAL A 1 74 ? 2.192 6.852 -0.687 1.00 85.81 74 VAL A N 1
ATOM 607 C CA . VAL A 1 74 ? 2.942 6.253 0.435 1.00 85.81 74 VAL A CA 1
ATOM 608 C C . VAL A 1 74 ? 4.167 5.489 -0.067 1.00 85.81 74 VAL A C 1
ATOM 610 O O . VAL A 1 74 ? 5.237 5.532 0.541 1.00 85.81 74 VAL A O 1
ATOM 613 N N . ILE A 1 75 ? 4.008 4.780 -1.184 1.00 89.12 75 ILE A N 1
ATOM 614 C CA . ILE A 1 75 ? 5.095 4.071 -1.847 1.00 89.12 75 ILE A CA 1
ATOM 615 C C . ILE A 1 75 ? 5.853 5.105 -2.687 1.00 89.12 75 ILE A C 1
ATOM 617 O O . ILE A 1 75 ? 5.260 5.695 -3.592 1.00 89.12 75 ILE A O 1
ATOM 621 N N . PRO A 1 76 ? 7.145 5.361 -2.411 1.00 86.94 76 PRO A N 1
ATOM 622 C CA . PRO A 1 76 ? 7.909 6.286 -3.229 1.00 86.94 76 PRO A CA 1
ATOM 623 C C . PRO A 1 76 ? 8.031 5.752 -4.650 1.00 86.94 76 PRO A C 1
ATOM 625 O O . PRO A 1 76 ? 7.978 4.550 -4.893 1.00 86.94 76 PRO A O 1
ATOM 628 N N . HIS A 1 77 ? 8.290 6.651 -5.588 1.00 84.69 77 HIS A N 1
ATOM 629 C CA . HIS A 1 77 ? 8.580 6.250 -6.951 1.00 84.69 77 HIS A CA 1
ATOM 630 C C . HIS A 1 77 ? 9.879 5.431 -7.007 1.00 84.69 77 HIS A C 1
ATOM 632 O O . HIS A 1 77 ? 10.975 5.967 -6.819 1.00 84.69 77 HIS A O 1
ATOM 638 N N . LEU A 1 78 ? 9.743 4.129 -7.251 1.00 89.19 78 LEU A N 1
ATOM 639 C CA . LEU A 1 78 ? 10.844 3.176 -7.364 1.00 89.19 78 LEU A CA 1
ATOM 640 C C . LEU A 1 78 ? 11.092 2.828 -8.834 1.00 89.19 78 LEU A C 1
ATOM 642 O O . LEU A 1 78 ? 10.166 2.778 -9.637 1.00 89.19 78 LEU A O 1
ATOM 646 N N . SER A 1 79 ? 12.352 2.583 -9.190 1.00 88.62 79 SER A N 1
ATOM 647 C CA . SER A 1 79 ? 12.730 2.178 -10.546 1.00 88.62 79 SER A CA 1
ATOM 648 C C . SER A 1 79 ? 12.514 0.678 -10.794 1.00 88.62 79 SER A C 1
ATOM 650 O O . SER A 1 79 ? 12.415 -0.123 -9.861 1.00 88.62 79 SER A O 1
ATOM 652 N N . ASP A 1 80 ? 12.549 0.266 -12.064 1.00 90.19 80 ASP A N 1
ATOM 653 C CA . ASP A 1 80 ? 12.426 -1.141 -12.491 1.00 90.19 80 ASP A CA 1
ATOM 654 C C . ASP A 1 80 ? 13.486 -2.076 -11.877 1.00 90.19 80 ASP A C 1
ATOM 656 O O . ASP A 1 80 ? 13.324 -3.295 -11.845 1.00 90.19 80 ASP A O 1
ATOM 660 N N . ALA A 1 81 ? 14.559 -1.514 -11.311 1.00 90.69 81 ALA A N 1
ATOM 661 C CA . ALA A 1 81 ? 15.568 -2.239 -10.541 1.00 90.69 81 ALA A CA 1
ATOM 662 C C . ALA A 1 81 ? 15.010 -3.003 -9.324 1.00 90.69 81 ALA A C 1
ATOM 664 O O . ALA A 1 81 ? 15.722 -3.836 -8.747 1.00 90.69 81 ALA A O 1
ATOM 665 N N . TYR A 1 82 ? 13.784 -2.681 -8.912 1.00 93.69 82 TYR A N 1
ATOM 666 C CA . TYR A 1 82 ? 13.115 -3.220 -7.734 1.00 93.69 82 TYR A CA 1
ATOM 667 C C . TYR A 1 82 ? 11.964 -4.176 -8.057 1.00 93.69 82 TYR A C 1
ATOM 669 O O . TYR A 1 82 ? 11.290 -4.647 -7.142 1.00 93.69 82 TYR A O 1
ATOM 677 N N . ILE A 1 83 ? 11.755 -4.518 -9.331 1.00 94.06 83 ILE A N 1
ATOM 678 C CA . ILE A 1 83 ? 10.808 -5.568 -9.713 1.00 94.06 83 ILE A CA 1
ATOM 679 C C . ILE A 1 83 ? 11.194 -6.892 -9.028 1.00 94.06 83 ILE A C 1
ATOM 681 O O . ILE A 1 83 ? 12.374 -7.212 -8.872 1.00 94.06 83 ILE A O 1
ATOM 685 N N . ASN A 1 84 ? 10.185 -7.660 -8.609 1.00 94.88 84 ASN A N 1
ATOM 686 C CA . ASN A 1 84 ? 10.302 -8.881 -7.807 1.00 94.88 84 ASN A CA 1
ATOM 687 C C . ASN A 1 84 ? 10.931 -8.670 -6.415 1.00 94.88 84 ASN A C 1
ATOM 689 O O . ASN A 1 84 ? 11.387 -9.629 -5.796 1.00 94.88 84 ASN A O 1
ATOM 693 N N . CYS A 1 85 ? 10.958 -7.440 -5.896 1.00 95.88 85 CYS A N 1
ATOM 694 C CA . CYS A 1 85 ? 11.290 -7.175 -4.495 1.00 95.88 85 CYS A CA 1
ATOM 695 C C . CYS A 1 85 ? 10.025 -7.073 -3.634 1.00 95.88 85 CYS A C 1
ATOM 697 O O . CYS A 1 85 ? 8.924 -6.835 -4.135 1.00 95.88 85 CYS A O 1
ATOM 699 N N . PHE A 1 86 ? 10.207 -7.242 -2.327 1.00 97.25 86 PHE A N 1
ATOM 700 C CA . PHE A 1 86 ? 9.175 -7.010 -1.332 1.00 97.25 86 PHE A CA 1
ATOM 701 C C . PHE A 1 86 ? 9.313 -5.639 -0.685 1.00 97.25 86 PHE A C 1
ATOM 703 O O . PHE A 1 86 ? 10.421 -5.195 -0.389 1.00 97.25 86 PHE A O 1
ATOM 710 N N . LEU A 1 87 ? 8.173 -5.013 -0.418 1.00 97.12 87 LEU A N 1
ATOM 711 C CA . LEU A 1 87 ? 8.047 -3.833 0.426 1.00 97.12 87 LEU A CA 1
ATOM 712 C C . LEU A 1 87 ? 7.011 -4.135 1.505 1.00 97.12 87 LEU A C 1
ATOM 714 O O . LEU A 1 87 ? 5.902 -4.568 1.194 1.00 97.12 87 LEU A O 1
ATOM 718 N N . GLU A 1 88 ? 7.366 -3.922 2.766 1.00 96.75 88 GLU A N 1
ATOM 719 C CA . GLU A 1 88 ? 6.413 -4.057 3.860 1.00 96.75 88 GLU A CA 1
ATOM 720 C C . GLU A 1 88 ? 5.767 -2.706 4.174 1.00 96.75 88 GLU A C 1
ATOM 722 O O . GLU A 1 88 ? 6.448 -1.695 4.336 1.00 96.75 88 GLU A O 1
ATOM 727 N N . VAL A 1 89 ? 4.442 -2.690 4.292 1.00 95.75 89 VAL A N 1
ATOM 728 C CA . VAL A 1 89 ? 3.680 -1.519 4.721 1.00 95.75 89 VAL A CA 1
ATOM 729 C C . VAL A 1 89 ? 2.951 -1.858 6.014 1.00 95.75 89 VAL A C 1
ATOM 731 O O . VAL A 1 89 ? 2.124 -2.770 6.045 1.00 95.75 89 VAL A O 1
ATOM 734 N N . LYS A 1 90 ? 3.255 -1.132 7.090 1.00 94.81 90 LYS A N 1
ATOM 735 C CA . LYS A 1 90 ? 2.533 -1.227 8.363 1.00 94.81 90 LYS A CA 1
ATOM 736 C C . LYS A 1 90 ? 1.391 -0.221 8.366 1.00 94.81 90 LYS A C 1
ATOM 738 O O . LYS A 1 90 ? 1.638 0.960 8.160 1.00 94.81 90 LYS A O 1
ATOM 743 N N . ILE A 1 91 ? 0.166 -0.656 8.620 1.00 94.69 91 ILE A N 1
ATOM 744 C CA . ILE A 1 91 ? -1.011 0.206 8.705 1.00 94.69 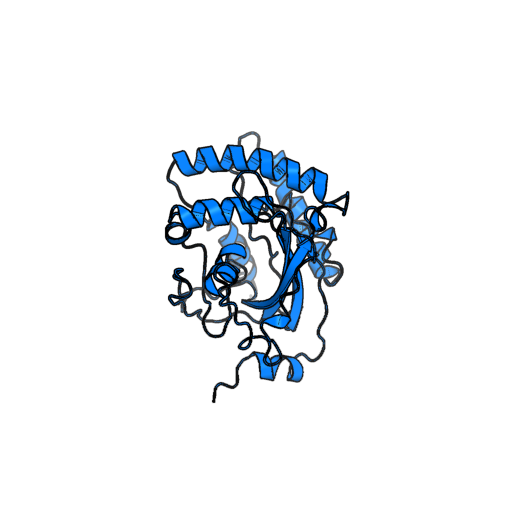91 ILE A CA 1
ATOM 745 C C . ILE A 1 91 ? -1.452 0.312 10.164 1.00 94.69 91 ILE A C 1
ATOM 747 O O . ILE A 1 91 ? -1.963 -0.667 10.710 1.00 94.69 91 ILE A O 1
ATOM 751 N N . PRO A 1 92 ? -1.272 1.482 10.798 1.00 92.50 92 PRO A N 1
ATOM 752 C CA . PRO A 1 92 ? -1.768 1.724 12.141 1.00 92.50 92 PRO A CA 1
ATOM 753 C C . PRO A 1 92 ? -3.287 1.569 12.251 1.00 92.50 92 PRO A C 1
ATOM 755 O O . PRO A 1 92 ? -4.039 2.010 11.375 1.00 92.50 92 PRO A O 1
ATOM 758 N N . TYR A 1 93 ? -3.727 1.048 13.394 1.00 91.44 93 TYR A N 1
ATOM 759 C CA . TYR A 1 93 ? -5.126 0.897 13.790 1.00 91.44 93 TYR A CA 1
ATOM 760 C C . TYR A 1 93 ? -5.998 2.119 13.471 1.00 91.44 93 TYR A C 1
ATOM 762 O O . TYR A 1 93 ? -7.117 1.976 12.983 1.00 91.44 93 TYR A O 1
ATOM 770 N N . VAL A 1 94 ? -5.492 3.330 13.730 1.00 89.12 94 VAL A N 1
ATOM 771 C CA . VAL A 1 94 ? -6.267 4.572 13.569 1.00 89.12 94 VAL A CA 1
ATOM 772 C C . VAL A 1 94 ? -6.772 4.753 12.136 1.00 89.12 94 VAL A C 1
ATOM 774 O O . VAL A 1 94 ? -7.934 5.098 11.938 1.00 89.12 94 VAL A O 1
ATOM 777 N N . HIS A 1 95 ? -5.952 4.416 11.137 1.00 91.69 95 HIS A N 1
ATOM 778 C CA . HIS A 1 95 ? -6.338 4.517 9.731 1.00 91.69 95 HIS A CA 1
ATOM 779 C C . HIS A 1 95 ? -7.303 3.404 9.324 1.00 91.69 95 HIS A C 1
ATOM 781 O O . HIS A 1 95 ? -8.213 3.637 8.530 1.00 91.69 95 HIS A O 1
ATOM 787 N N . ILE A 1 96 ? -7.143 2.207 9.897 1.00 93.94 96 ILE A N 1
ATOM 788 C CA . ILE A 1 96 ? -8.068 1.087 9.690 1.00 93.94 96 ILE A CA 1
ATOM 789 C C . ILE A 1 96 ? -9.449 1.457 10.243 1.00 93.94 96 ILE A C 1
ATOM 791 O O . ILE A 1 96 ? -10.451 1.303 9.547 1.00 93.94 96 ILE A O 1
ATOM 795 N N . LYS A 1 97 ? -9.506 2.007 11.461 1.00 92.56 97 LYS A N 1
ATOM 796 C CA . LYS A 1 97 ? -10.740 2.482 12.095 1.00 92.56 97 LYS A CA 1
ATOM 797 C C . LYS A 1 97 ? -11.442 3.533 11.236 1.00 92.56 97 LYS A C 1
ATOM 799 O O . LYS A 1 97 ? -12.630 3.387 10.944 1.00 92.56 97 LYS A O 1
ATOM 804 N N . ASP A 1 98 ? -10.720 4.574 10.830 1.00 91.56 98 ASP A N 1
ATOM 805 C CA . ASP A 1 98 ? -11.285 5.655 10.020 1.00 91.56 98 ASP A CA 1
ATOM 806 C C . ASP A 1 98 ? -11.803 5.130 8.676 1.00 91.56 98 ASP A C 1
ATOM 808 O O . ASP A 1 98 ? -12.920 5.459 8.269 1.00 91.56 98 ASP A O 1
ATOM 812 N N . PHE A 1 99 ? -11.051 4.236 8.027 1.00 92.50 99 PHE A N 1
ATOM 813 C CA . PHE A 1 99 ? -11.484 3.584 6.796 1.00 92.50 99 PHE A CA 1
ATOM 814 C C . PHE A 1 99 ? -12.761 2.761 6.992 1.00 92.50 99 PHE A C 1
ATOM 816 O O . PHE A 1 99 ? -13.710 2.929 6.228 1.00 92.50 99 PHE A O 1
ATOM 823 N N . LEU A 1 100 ? -12.834 1.908 8.020 1.00 92.56 100 LEU A N 1
ATOM 824 C CA . LEU A 1 100 ? -14.020 1.088 8.304 1.00 92.56 100 LEU A CA 1
ATOM 825 C C . LEU A 1 100 ? -15.252 1.950 8.614 1.00 92.56 100 LEU A C 1
ATOM 827 O O . LEU A 1 100 ? -16.365 1.643 8.171 1.00 92.56 100 LEU A O 1
ATOM 831 N N . LYS A 1 101 ? -15.061 3.071 9.315 1.00 91.19 101 LYS A N 1
ATOM 832 C CA . LYS A 1 101 ? -16.122 4.050 9.565 1.00 91.19 101 LYS A CA 1
ATOM 833 C C . LYS A 1 101 ? -16.602 4.699 8.265 1.00 91.19 101 LYS A C 1
ATOM 835 O O . LYS A 1 101 ? -17.801 4.710 8.004 1.00 91.19 101 LYS A O 1
ATOM 840 N N . SER A 1 102 ? -15.697 5.171 7.410 1.00 88.69 102 SER A N 1
ATOM 841 C CA . SER A 1 102 ? -16.065 5.727 6.100 1.00 88.69 102 SER A CA 1
ATOM 842 C C . SER A 1 102 ? -16.682 4.682 5.165 1.00 88.69 102 SER A C 1
ATOM 844 O O . SER A 1 102 ? -17.563 5.012 4.367 1.00 88.69 102 SER A O 1
ATOM 846 N N . HIS A 1 103 ? -16.254 3.421 5.254 1.00 88.50 103 HIS A N 1
ATOM 847 C CA . HIS A 1 103 ? -16.792 2.325 4.453 1.00 88.50 103 HIS A CA 1
ATOM 848 C C . HIS A 1 103 ? -18.234 2.005 4.853 1.00 88.50 103 HIS A C 1
ATOM 850 O O . HIS A 1 103 ? -19.103 1.949 3.986 1.00 88.50 103 HIS A O 1
ATOM 856 N N . SER A 1 104 ? -18.524 1.900 6.156 1.00 87.19 104 SER A N 1
ATOM 857 C CA . SER A 1 104 ? -19.895 1.672 6.643 1.00 87.19 104 SER A CA 1
ATOM 858 C C . SER A 1 104 ? -20.855 2.822 6.305 1.00 87.19 104 SER A C 1
ATOM 860 O O . SER A 1 104 ? -22.054 2.603 6.161 1.00 87.19 104 SER A O 1
ATOM 862 N N . GLN A 1 105 ? -20.327 4.031 6.097 1.00 87.31 105 GLN A N 1
ATOM 863 C CA . GLN A 1 105 ? -21.074 5.210 5.647 1.00 87.31 105 GLN A CA 1
ATOM 864 C C . GLN A 1 105 ? -21.190 5.337 4.113 1.00 87.31 105 GLN A C 1
ATOM 866 O O . GLN A 1 105 ? -21.741 6.326 3.626 1.00 87.31 105 GLN A O 1
ATOM 871 N N . GLY A 1 106 ? -20.649 4.393 3.332 1.00 82.06 106 GLY A N 1
ATOM 872 C CA . GLY A 1 106 ? -20.675 4.429 1.861 1.00 82.06 106 GLY A CA 1
ATOM 873 C C . GLY A 1 106 ? -19.823 5.545 1.237 1.00 82.06 106 GLY A C 1
ATOM 874 O O . GLY A 1 106 ? -20.053 5.956 0.098 1.00 82.06 106 GLY A O 1
ATOM 875 N N . GLN A 1 107 ? -18.851 6.091 1.975 1.00 81.50 107 GLN A N 1
ATOM 876 C CA . GLN A 1 107 ? -17.990 7.182 1.497 1.00 81.50 107 GLN A CA 1
ATOM 877 C C . GLN A 1 107 ? -16.812 6.673 0.657 1.00 81.50 107 GLN A C 1
ATOM 879 O O . GLN A 1 107 ? -16.414 7.330 -0.304 1.00 81.50 107 GLN A O 1
ATOM 884 N N . VAL A 1 108 ? -16.282 5.495 0.995 1.00 79.19 108 VAL A N 1
ATOM 885 C CA . VAL A 1 108 ? -15.140 4.854 0.311 1.00 79.19 108 VAL A CA 1
ATOM 886 C C . VAL A 1 108 ? -15.440 4.643 -1.177 1.00 79.19 108 VAL A C 1
ATOM 888 O O . VAL A 1 108 ? -14.653 5.011 -2.043 1.00 79.19 108 VAL A O 1
ATOM 891 N N . GLU A 1 109 ? -16.639 4.166 -1.505 1.00 72.94 109 GLU A N 1
ATOM 892 C CA . GLU A 1 109 ? -17.079 3.903 -2.885 1.00 72.94 109 GLU A CA 1
ATOM 893 C C . GLU A 1 109 ? -17.030 5.153 -3.787 1.00 72.94 109 GLU A C 1
ATOM 895 O O . GLU A 1 109 ? -16.909 5.045 -5.010 1.00 72.94 109 GLU A O 1
ATOM 900 N N . ARG A 1 110 ? -17.093 6.353 -3.193 1.00 71.00 110 ARG A N 1
ATOM 901 C CA . ARG A 1 110 ? -17.154 7.634 -3.912 1.00 71.00 110 ARG A CA 1
ATOM 902 C C . ARG A 1 110 ? -15.784 8.235 -4.213 1.00 71.00 110 ARG A C 1
ATOM 904 O O . ARG A 1 110 ? -15.672 8.996 -5.171 1.00 71.00 110 ARG A O 1
ATOM 911 N N . LYS A 1 111 ? -14.752 7.908 -3.429 1.00 73.62 111 LYS A N 1
ATOM 912 C CA . LYS A 1 111 ? -13.421 8.532 -3.537 1.00 73.62 111 LYS A CA 1
ATOM 913 C C . LYS A 1 111 ? -12.611 8.048 -4.748 1.00 73.62 111 LYS A C 1
ATOM 915 O O . LYS A 1 111 ? -11.786 8.796 -5.260 1.00 73.62 111 LYS A O 1
ATOM 920 N N . ARG A 1 112 ? -12.918 6.859 -5.292 1.00 70.75 112 ARG A N 1
ATOM 921 C CA . ARG A 1 112 ? -12.331 6.319 -6.543 1.00 70.75 112 ARG A CA 1
ATOM 922 C C . ARG A 1 112 ? -10.782 6.317 -6.550 1.00 70.75 112 ARG A C 1
ATOM 924 O O . ARG A 1 112 ? -10.171 6.620 -7.578 1.00 70.75 112 ARG A O 1
ATOM 931 N N . GLU A 1 113 ? -10.181 5.938 -5.421 1.00 82.88 113 GLU A N 1
ATOM 932 C CA . GLU A 1 113 ? -8.727 5.919 -5.131 1.00 82.88 113 GLU A CA 1
ATOM 933 C C . GLU A 1 113 ? -8.040 4.582 -5.495 1.00 82.88 113 GLU A C 1
ATOM 935 O O . GLU A 1 113 ? -6.939 4.286 -5.042 1.00 82.88 113 GLU A O 1
ATOM 940 N N . LEU A 1 114 ? -8.692 3.751 -6.314 1.00 90.56 114 LEU A N 1
ATOM 941 C CA . LEU A 1 114 ? -8.243 2.398 -6.646 1.00 90.56 114 LEU A CA 1
ATOM 942 C C . LEU A 1 114 ? -8.137 2.212 -8.161 1.00 90.56 114 LEU A C 1
ATOM 944 O O . LEU A 1 114 ? -9.115 2.455 -8.876 1.00 90.56 114 LEU A O 1
ATOM 948 N N . TRP A 1 115 ? -6.994 1.728 -8.649 1.00 92.44 115 TRP A N 1
ATOM 949 C CA . TRP A 1 115 ? -6.727 1.484 -10.068 1.00 92.44 115 TRP A CA 1
ATOM 950 C C . TRP A 1 115 ? -6.190 0.070 -10.314 1.00 92.44 115 TRP A C 1
ATOM 952 O O . TRP A 1 115 ? -5.337 -0.427 -9.585 1.00 92.44 115 TRP A O 1
ATOM 962 N N . GLY A 1 116 ? -6.669 -0.574 -11.379 1.00 92.38 116 GLY A N 1
ATOM 963 C CA . GLY A 1 116 ? -6.312 -1.950 -11.721 1.00 92.38 116 GLY A CA 1
ATOM 964 C C . GLY A 1 116 ? -7.074 -2.983 -10.901 1.00 92.38 116 GLY A C 1
ATOM 965 O O . GLY A 1 116 ? -8.276 -2.870 -10.723 1.00 92.38 116 GLY A O 1
ATOM 966 N N . GLY A 1 117 ? -6.385 -4.018 -10.447 1.00 91.06 117 GLY A N 1
ATOM 967 C CA . GLY A 1 117 ? -6.903 -5.109 -9.630 1.00 91.06 117 GLY A CA 1
ATOM 968 C C . GLY A 1 117 ? -7.097 -6.418 -10.382 1.00 91.06 117 GLY A C 1
ATOM 969 O O . GLY A 1 117 ? -7.132 -7.474 -9.749 1.00 91.06 117 GLY A O 1
ATOM 970 N N . TYR A 1 118 ? -7.226 -6.395 -11.714 1.00 89.69 118 TYR A N 1
ATOM 971 C CA . TYR A 1 118 ? -7.262 -7.632 -12.500 1.00 89.69 118 TYR A CA 1
ATOM 972 C C . TYR A 1 118 ? -5.979 -8.445 -12.259 1.00 89.69 118 TYR A C 1
ATOM 974 O O . TYR A 1 118 ? -4.887 -7.878 -12.256 1.00 89.69 118 TYR A O 1
ATOM 982 N N . ALA A 1 119 ? -6.115 -9.757 -12.031 1.00 89.38 119 ALA A N 1
ATOM 983 C CA . ALA A 1 119 ? -5.015 -10.649 -11.630 1.00 89.38 119 ALA A CA 1
ATOM 984 C C . ALA A 1 119 ? -4.259 -10.206 -10.353 1.00 89.38 119 ALA A C 1
ATOM 986 O O . ALA A 1 119 ? -3.077 -10.503 -10.180 1.00 89.38 119 ALA A O 1
ATOM 987 N N . GLY A 1 120 ? -4.908 -9.429 -9.478 1.00 92.44 120 GLY A N 1
ATOM 988 C CA . GLY A 1 120 ? -4.304 -8.923 -8.243 1.00 92.44 120 GLY A CA 1
ATOM 989 C C . GLY A 1 120 ? -3.278 -7.799 -8.433 1.00 92.44 120 GLY A C 1
ATOM 990 O O . GLY A 1 120 ? -2.571 -7.483 -7.480 1.00 92.44 120 GLY A O 1
ATOM 991 N N . ILE A 1 121 ? -3.195 -7.191 -9.624 1.00 94.62 121 ILE A N 1
ATOM 992 C CA . ILE A 1 121 ? -2.192 -6.167 -9.956 1.00 94.62 121 ILE A CA 1
ATOM 993 C C . ILE A 1 121 ? -2.802 -4.767 -9.887 1.00 94.62 121 ILE A C 1
ATOM 995 O O . ILE A 1 121 ? -3.695 -4.439 -10.667 1.00 94.62 121 ILE A O 1
ATOM 999 N N . TYR A 1 122 ? -2.273 -3.916 -9.016 1.00 95.19 122 TYR A N 1
ATOM 1000 C CA . TYR A 1 122 ? -2.692 -2.526 -8.824 1.00 95.19 122 TYR A CA 1
ATOM 1001 C C . TYR A 1 122 ? -1.560 -1.563 -9.191 1.00 95.19 122 TYR A C 1
ATOM 1003 O O . TYR A 1 122 ? -0.402 -1.967 -9.296 1.00 95.19 122 TYR A O 1
ATOM 1011 N N . THR A 1 123 ? -1.879 -0.290 -9.401 1.00 92.69 123 THR A N 1
ATOM 1012 C CA . THR A 1 123 ? -0.854 0.766 -9.495 1.00 92.69 123 THR A CA 1
ATOM 1013 C C . THR A 1 123 ? -0.296 1.080 -8.104 1.00 92.69 123 THR A C 1
ATOM 1015 O O . THR A 1 123 ? -1.024 0.951 -7.117 1.00 92.69 123 THR A O 1
ATOM 1018 N N . ASP A 1 124 ? 0.953 1.538 -8.008 1.00 91.06 124 ASP A N 1
ATOM 1019 C CA . ASP A 1 124 ? 1.503 2.097 -6.759 1.00 91.06 124 ASP A CA 1
ATOM 1020 C C . ASP A 1 124 ? 0.790 3.393 -6.308 1.00 91.06 124 ASP A C 1
ATOM 1022 O O . ASP A 1 124 ? 0.801 3.715 -5.123 1.00 91.06 124 ASP A O 1
ATOM 1026 N N . ASP A 1 125 ? 0.075 4.066 -7.218 1.00 87.75 125 ASP A N 1
ATOM 1027 C CA . ASP A 1 125 ? -0.849 5.175 -6.923 1.00 87.75 125 ASP A CA 1
ATOM 1028 C C . ASP A 1 125 ? -2.140 4.762 -6.170 1.00 87.75 125 ASP A C 1
ATOM 1030 O O . ASP A 1 125 ? -2.923 5.627 -5.772 1.00 87.75 125 ASP A O 1
ATOM 1034 N N . SER A 1 126 ? -2.440 3.464 -6.034 1.00 91.50 126 SER A N 1
ATOM 1035 C CA . SER A 1 126 ? -3.678 3.007 -5.381 1.00 91.50 126 SER A CA 1
ATOM 1036 C C . SER A 1 126 ? -3.568 3.039 -3.856 1.00 91.50 126 SER A C 1
ATOM 1038 O O . SER A 1 126 ? -2.582 2.574 -3.287 1.00 91.50 126 SER A O 1
ATOM 1040 N N . ASP A 1 127 ? -4.621 3.503 -3.178 1.00 92.62 127 ASP A N 1
ATOM 1041 C CA . ASP A 1 127 ? -4.672 3.479 -1.714 1.00 92.62 127 ASP A CA 1
ATOM 1042 C C . ASP A 1 127 ? -4.696 2.034 -1.187 1.00 92.62 127 ASP A C 1
ATOM 1044 O O . ASP A 1 127 ? -5.518 1.204 -1.597 1.00 92.62 127 ASP A O 1
ATOM 1048 N N . LEU A 1 128 ? -3.796 1.721 -0.253 1.00 95.25 128 LEU A N 1
ATOM 1049 C CA . LEU A 1 128 ? -3.605 0.355 0.214 1.00 95.25 128 LEU A CA 1
ATOM 1050 C C . LEU A 1 128 ? -4.814 -0.195 0.986 1.00 95.25 128 LEU A C 1
ATOM 1052 O O . LEU A 1 128 ? -5.133 -1.374 0.843 1.00 95.25 128 LEU A O 1
ATOM 1056 N N . LEU A 1 129 ? -5.533 0.624 1.757 1.00 95.56 129 LEU A N 1
ATOM 1057 C CA . LEU A 1 129 ? -6.747 0.174 2.450 1.00 95.56 129 LEU A CA 1
ATOM 1058 C C . LEU A 1 129 ? -7.864 -0.157 1.452 1.00 95.56 129 LEU A C 1
ATOM 1060 O O . LEU A 1 129 ? -8.609 -1.121 1.650 1.00 95.56 129 LEU A O 1
ATOM 1064 N N . TYR A 1 130 ? -7.927 0.562 0.329 1.00 95.31 130 TYR A N 1
ATOM 1065 C CA . TYR A 1 130 ? -8.851 0.262 -0.767 1.00 95.31 130 TYR A CA 1
ATOM 1066 C C . TYR A 1 130 ? -8.458 -1.019 -1.496 1.00 95.31 130 TYR A C 1
ATOM 1068 O O . TYR A 1 130 ? -9.331 -1.837 -1.783 1.00 95.31 130 TYR A O 1
ATOM 1076 N N . VAL A 1 131 ? -7.164 -1.226 -1.759 1.00 96.62 131 VAL A N 1
ATOM 1077 C CA . VAL A 1 131 ? -6.646 -2.476 -2.336 1.00 96.62 131 VAL A CA 1
ATOM 1078 C C . VAL A 1 131 ? -7.035 -3.666 -1.456 1.00 96.62 131 VAL A C 1
ATOM 1080 O O . VAL A 1 131 ? -7.605 -4.638 -1.947 1.00 96.62 131 VAL A O 1
ATOM 1083 N N . LEU A 1 132 ? -6.806 -3.577 -0.145 1.00 97.31 132 LEU A N 1
ATOM 1084 C CA . LEU A 1 132 ? -7.141 -4.642 0.805 1.00 97.31 132 LEU A CA 1
ATOM 1085 C C . LEU A 1 132 ? -8.651 -4.893 0.903 1.00 97.31 132 LEU A C 1
ATOM 1087 O O . LEU A 1 132 ? -9.083 -6.045 0.959 1.00 97.31 132 LEU A O 1
ATOM 1091 N N . CYS A 1 133 ? -9.464 -3.834 0.883 1.00 95.94 133 CYS A N 1
ATOM 1092 C CA . CYS A 1 133 ? -10.920 -3.944 0.822 1.00 95.94 133 CYS A CA 1
ATOM 1093 C C . CYS A 1 133 ? -11.370 -4.663 -0.457 1.00 95.94 133 CYS A C 1
ATOM 1095 O O . CYS A 1 133 ? -12.116 -5.637 -0.381 1.00 95.94 133 CYS A O 1
ATOM 1097 N N . HIS A 1 134 ? -10.842 -4.255 -1.613 1.00 95.44 134 HIS A N 1
ATOM 1098 C CA . HIS A 1 134 ? -11.133 -4.866 -2.909 1.00 95.44 134 HIS A CA 1
ATOM 1099 C C . HIS A 1 134 ? -10.721 -6.343 -2.967 1.00 95.44 134 HIS A C 1
ATOM 1101 O O . HIS A 1 134 ? -11.433 -7.162 -3.548 1.00 95.44 134 HIS A O 1
ATOM 1107 N N . LEU A 1 135 ? -9.614 -6.711 -2.316 1.00 96.69 135 LEU A N 1
ATOM 1108 C CA . LEU A 1 135 ? -9.156 -8.097 -2.197 1.00 96.69 135 LEU A CA 1
ATOM 1109 C C . LEU A 1 135 ? -9.962 -8.928 -1.191 1.00 96.69 135 LEU A C 1
ATOM 1111 O O . LEU A 1 135 ? -9.937 -10.149 -1.290 1.00 96.69 135 LEU A O 1
ATOM 1115 N N . GLY A 1 136 ? -10.724 -8.299 -0.291 1.00 96.12 136 GLY A N 1
ATOM 1116 C CA . GLY A 1 136 ? -11.640 -8.987 0.627 1.00 96.12 136 GLY A CA 1
ATOM 1117 C C . GLY A 1 136 ? -11.129 -9.133 2.058 1.00 96.12 136 GLY A C 1
ATOM 1118 O O . GLY A 1 136 ? -11.625 -9.971 2.810 1.00 96.12 136 GLY A O 1
ATOM 1119 N N . LEU A 1 137 ? -10.148 -8.326 2.475 1.00 96.44 137 LEU A N 1
ATOM 1120 C CA . LEU A 1 137 ? -9.618 -8.394 3.840 1.00 96.44 137 LEU A CA 1
ATOM 1121 C C . LEU A 1 137 ? -10.713 -8.167 4.895 1.00 96.44 137 LEU A C 1
ATOM 1123 O O . LEU A 1 137 ? -10.830 -8.932 5.846 1.00 96.44 137 LEU A O 1
ATOM 1127 N N . PHE A 1 138 ? -11.532 -7.127 4.724 1.00 93.88 138 PHE A N 1
ATOM 1128 C CA . PHE A 1 138 ? -12.476 -6.678 5.758 1.00 93.88 138 PHE A CA 1
ATOM 1129 C C . PHE A 1 138 ? -13.816 -7.426 5.771 1.00 93.88 138 PHE A C 1
ATOM 1131 O O . PHE A 1 138 ? -14.659 -7.157 6.622 1.00 93.88 138 PHE A O 1
ATOM 1138 N N . ASN A 1 139 ? -14.032 -8.359 4.842 1.00 91.81 139 ASN A N 1
ATOM 1139 C CA . ASN A 1 139 ? -15.231 -9.199 4.782 1.00 91.81 139 ASN A CA 1
ATOM 1140 C C . ASN A 1 139 ? -14.899 -10.700 4.870 1.00 91.81 139 ASN A C 1
ATOM 1142 O O . ASN A 1 139 ? -15.734 -11.525 4.506 1.00 91.81 139 ASN A O 1
ATOM 1146 N N . ASN A 1 140 ? -13.694 -11.045 5.345 1.00 91.12 140 ASN A N 1
ATOM 1147 C CA . ASN A 1 140 ? -13.197 -12.420 5.475 1.00 91.12 140 ASN A CA 1
ATOM 1148 C C . ASN A 1 140 ? -13.236 -13.226 4.161 1.00 91.12 140 ASN A C 1
ATOM 1150 O O . ASN A 1 140 ? -13.387 -14.444 4.189 1.00 91.12 140 ASN A O 1
ATOM 1154 N N . SER A 1 141 ? -13.102 -12.554 3.014 1.00 95.25 141 SER A N 1
ATOM 1155 C CA . SER A 1 141 ? -13.038 -13.189 1.687 1.00 95.25 141 SER A CA 1
ATOM 1156 C C . SER A 1 141 ? -11.713 -12.920 0.973 1.00 95.25 141 SER A C 1
ATOM 1158 O O . SER A 1 141 ? -11.642 -12.967 -0.257 1.00 95.25 141 SER A O 1
ATOM 1160 N N . LEU A 1 142 ? -10.672 -12.598 1.751 1.00 96.69 142 LEU A N 1
ATOM 1161 C CA . LEU A 1 142 ? -9.336 -12.356 1.230 1.00 96.69 142 LEU A CA 1
ATOM 1162 C C . LEU A 1 142 ? -8.878 -13.564 0.419 1.00 96.69 142 LEU A C 1
ATOM 1164 O O . LEU A 1 142 ? -8.997 -14.699 0.873 1.00 96.69 142 LEU A O 1
ATOM 1168 N N . ASP A 1 143 ? -8.345 -13.296 -0.764 1.00 93.25 143 ASP A N 1
ATOM 1169 C CA . ASP A 1 143 ? -7.748 -14.306 -1.623 1.00 93.25 143 ASP A CA 1
ATOM 1170 C C . ASP A 1 143 ? -6.570 -13.688 -2.373 1.00 93.25 143 ASP A C 1
ATOM 1172 O O . ASP A 1 143 ? -6.738 -12.743 -3.154 1.00 93.25 143 ASP A O 1
ATOM 1176 N N . LEU A 1 144 ? -5.376 -14.206 -2.078 1.00 95.50 144 LEU A N 1
ATOM 1177 C CA . LEU A 1 144 ? -4.105 -13.762 -2.650 1.00 95.50 144 LEU A CA 1
ATOM 1178 C C . LEU A 1 144 ? -3.477 -14.811 -3.580 1.00 95.50 144 LEU A C 1
ATOM 1180 O O . LEU A 1 144 ? -2.339 -14.618 -4.011 1.00 95.50 144 LEU A O 1
ATOM 1184 N N . THR A 1 145 ? -4.201 -15.886 -3.914 1.00 92.88 145 THR A N 1
ATOM 1185 C CA . THR A 1 145 ? -3.681 -17.015 -4.713 1.00 92.88 145 THR A CA 1
ATOM 1186 C C . THR A 1 145 ? -3.165 -16.594 -6.088 1.00 92.88 145 THR A C 1
ATOM 1188 O O . THR A 1 145 ? -2.191 -17.154 -6.582 1.00 92.88 145 THR A O 1
ATOM 1191 N N . GLU A 1 146 ? -3.748 -15.541 -6.668 1.00 90.31 146 GLU A N 1
ATOM 1192 C CA . GLU A 1 146 ? -3.276 -14.917 -7.909 1.00 90.31 146 GLU A CA 1
ATOM 1193 C C . GLU A 1 146 ? -1.810 -14.462 -7.819 1.00 90.31 146 GLU A C 1
ATOM 1195 O O . GLU A 1 146 ? -1.035 -14.704 -8.737 1.00 90.31 146 GLU A O 1
ATOM 1200 N N . CYS A 1 147 ? -1.413 -13.812 -6.717 1.00 91.75 147 CYS A N 1
ATOM 1201 C CA . CYS A 1 147 ? -0.049 -13.305 -6.517 1.00 91.75 147 CYS A CA 1
ATOM 1202 C C . CYS A 1 147 ? 0.878 -14.343 -5.871 1.00 91.75 147 CYS A C 1
ATOM 1204 O O . CYS A 1 147 ? 2.092 -14.326 -6.095 1.00 91.75 147 CYS A O 1
ATOM 1206 N N . ASN A 1 148 ? 0.327 -15.198 -5.015 1.00 93.25 148 ASN A N 1
ATOM 1207 C CA . ASN A 1 148 ? 1.055 -16.191 -4.245 1.00 93.25 148 ASN A CA 1
ATOM 1208 C C . ASN A 1 148 ? 0.263 -17.500 -4.273 1.00 93.25 148 ASN A C 1
ATOM 1210 O O . ASN A 1 148 ? -0.642 -17.688 -3.468 1.00 93.25 148 ASN A O 1
ATOM 1214 N N . ALA A 1 149 ? 0.609 -18.397 -5.198 1.00 92.25 149 ALA A N 1
ATOM 1215 C CA . ALA A 1 149 ? -0.117 -19.648 -5.426 1.00 92.25 149 ALA A CA 1
ATOM 1216 C C . ALA A 1 149 ? -0.177 -20.571 -4.193 1.00 92.25 149 ALA A C 1
ATOM 1218 O O . ALA A 1 149 ? -1.110 -21.358 -4.066 1.00 92.25 149 ALA A O 1
ATOM 1219 N N . GLU A 1 150 ? 0.790 -20.447 -3.282 1.00 93.19 150 GLU A N 1
ATOM 1220 C CA . GLU A 1 150 ? 0.854 -21.216 -2.033 1.00 93.19 150 GLU A CA 1
ATOM 1221 C C . GLU A 1 150 ? 0.050 -20.571 -0.894 1.00 93.19 150 GLU A C 1
ATOM 1223 O O . GLU A 1 150 ? -0.013 -21.119 0.204 1.00 93.19 150 GLU A O 1
ATOM 1228 N N . TRP A 1 151 ? -0.531 -19.388 -1.122 1.00 95.81 151 TRP A N 1
ATOM 1229 C CA . TRP A 1 151 ? -1.271 -18.669 -0.096 1.00 95.81 151 TRP A CA 1
ATOM 1230 C C . TRP A 1 151 ? -2.556 -19.402 0.280 1.00 95.81 151 TRP A C 1
ATOM 1232 O O . TRP A 1 151 ? -3.351 -19.793 -0.579 1.00 95.81 151 TRP A O 1
ATOM 1242 N N . VAL A 1 152 ? -2.805 -19.497 1.581 1.00 95.25 152 VAL A N 1
ATOM 1243 C CA . VAL A 1 152 ? -4.036 -20.054 2.144 1.00 95.25 152 VAL A CA 1
ATOM 1244 C C . VAL A 1 152 ? -4.664 -19.091 3.156 1.00 95.25 152 VAL A C 1
ATOM 1246 O O . VAL A 1 152 ? -3.954 -18.316 3.796 1.00 95.25 152 VAL A O 1
ATOM 1249 N N . PRO A 1 153 ? -5.990 -19.152 3.401 1.00 94.06 153 PRO A N 1
ATOM 1250 C CA . PRO A 1 153 ? -6.648 -18.266 4.367 1.00 94.06 153 PRO A CA 1
ATOM 1251 C C . PRO A 1 153 ? -6.047 -18.289 5.782 1.00 94.06 153 PRO A C 1
ATOM 1253 O O . PRO A 1 153 ? -6.106 -17.283 6.487 1.00 94.06 153 PRO A O 1
ATOM 1256 N N . SER A 1 154 ? -5.440 -19.407 6.199 1.00 92.12 154 SER A N 1
ATOM 1257 C CA . SER A 1 154 ? -4.756 -19.532 7.494 1.00 92.12 154 SER A CA 1
ATOM 1258 C C . SER A 1 154 ? -3.434 -18.764 7.589 1.00 92.12 154 SER A C 1
ATOM 1260 O O . SER A 1 154 ? -2.929 -18.591 8.696 1.00 92.12 154 SER A O 1
ATOM 1262 N N . ASP A 1 155 ? -2.886 -18.276 6.472 1.00 92.94 155 ASP A N 1
ATOM 1263 C CA . ASP A 1 155 ? -1.678 -17.442 6.468 1.00 92.94 155 ASP A CA 1
ATOM 1264 C C . ASP A 1 155 ? -1.935 -16.042 7.038 1.00 92.94 155 ASP A C 1
ATOM 1266 O O . ASP A 1 155 ? -0.995 -15.351 7.442 1.00 92.94 155 ASP A O 1
ATOM 1270 N N . VAL A 1 156 ? -3.207 -15.629 7.115 1.00 93.44 156 VAL A N 1
ATOM 1271 C CA . VAL A 1 156 ? -3.618 -14.401 7.800 1.00 93.44 156 VAL A CA 1
ATOM 1272 C C . VAL A 1 156 ? -3.525 -14.622 9.306 1.00 93.44 156 VAL A C 1
ATOM 1274 O O . VAL A 1 156 ? -4.496 -14.963 9.986 1.00 93.44 156 VAL A O 1
ATOM 1277 N N . THR A 1 157 ? -2.330 -14.411 9.847 1.00 90.88 157 THR A N 1
ATOM 1278 C CA . THR A 1 157 ? -2.088 -14.526 11.284 1.00 90.88 157 THR A CA 1
ATOM 1279 C C . THR A 1 157 ? -2.773 -13.398 12.044 1.00 90.88 157 THR A C 1
ATOM 1281 O O . THR A 1 157 ? -2.832 -12.261 11.565 1.00 90.88 157 THR A O 1
ATOM 1284 N N . ARG A 1 158 ? -3.257 -13.700 13.252 1.00 91.12 158 ARG A N 1
ATOM 1285 C CA . ARG A 1 158 ? -3.853 -12.720 14.169 1.00 91.12 158 ARG A CA 1
ATOM 1286 C C . ARG A 1 158 ? -3.316 -12.921 15.588 1.00 91.12 158 ARG A C 1
ATOM 1288 O O . ARG A 1 158 ? -3.025 -14.064 15.947 1.00 91.12 158 ARG A O 1
ATOM 1295 N N . PRO A 1 159 ? -3.198 -11.860 16.408 1.00 88.69 159 PRO A N 1
ATOM 1296 C CA . PRO A 1 159 ? -2.846 -12.010 17.814 1.00 88.69 159 PRO A CA 1
ATOM 1297 C C . PRO A 1 159 ? -3.895 -12.844 18.557 1.00 88.69 159 PRO A C 1
ATOM 1299 O O . PRO A 1 159 ? -5.089 -12.729 18.288 1.00 88.69 159 PRO A O 1
ATOM 1302 N N . ALA A 1 160 ? -3.452 -13.665 19.513 1.00 85.00 160 ALA A N 1
ATOM 1303 C CA . ALA A 1 160 ? -4.345 -14.531 20.290 1.00 85.00 160 ALA A CA 1
ATOM 1304 C C . ALA A 1 160 ? -5.336 -13.734 21.156 1.00 85.00 160 ALA A C 1
ATOM 1306 O O . ALA A 1 160 ? -6.480 -14.146 21.338 1.00 85.00 160 ALA A O 1
ATOM 1307 N N . THR A 1 161 ? -4.898 -12.579 21.661 1.00 84.81 161 THR A N 1
ATOM 1308 C CA . THR A 1 161 ? -5.719 -11.665 22.455 1.00 84.81 161 THR A CA 1
ATOM 1309 C C . THR A 1 161 ? -5.951 -10.391 21.662 1.00 84.81 161 THR A C 1
ATOM 1311 O O . THR A 1 161 ? -5.000 -9.695 21.308 1.00 84.81 161 THR A O 1
ATOM 1314 N N . VAL A 1 162 ? -7.220 -10.078 21.406 1.00 88.75 162 VAL A N 1
ATOM 1315 C CA . VAL A 1 162 ? -7.633 -8.892 20.653 1.00 88.75 162 VAL A CA 1
ATOM 1316 C C . VAL A 1 162 ? -8.488 -8.013 21.553 1.00 88.75 162 VAL A C 1
ATOM 1318 O O . VAL A 1 162 ? -9.558 -8.420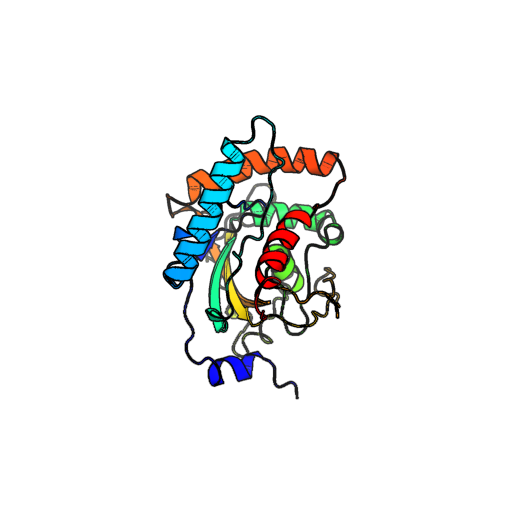 22.008 1.00 88.75 162 VAL A O 1
ATOM 1321 N N . HIS A 1 163 ? -8.015 -6.798 21.808 1.00 88.62 163 HIS A N 1
ATOM 1322 C CA . HIS A 1 163 ? -8.804 -5.777 22.488 1.00 88.62 163 HIS A CA 1
ATOM 1323 C C . HIS A 1 163 ? -9.679 -5.035 21.477 1.00 88.62 163 HIS A C 1
ATOM 1325 O O . HIS A 1 163 ? -9.369 -4.990 20.288 1.00 88.62 163 HIS A O 1
ATOM 1331 N N . ARG A 1 164 ? -10.775 -4.445 21.949 1.00 90.94 164 ARG A N 1
ATOM 1332 C CA . ARG A 1 164 ? -11.668 -3.619 21.134 1.00 90.94 164 ARG A CA 1
ATOM 1333 C C . ARG A 1 164 ? -11.804 -2.242 21.749 1.00 90.94 164 ARG A C 1
ATOM 1335 O O . ARG A 1 164 ? -11.702 -2.097 22.967 1.00 90.94 164 ARG A O 1
ATOM 1342 N N . ASP A 1 165 ? -12.011 -1.249 20.902 1.00 88.56 165 ASP A N 1
ATOM 1343 C CA . ASP A 1 165 ? -12.300 0.103 21.348 1.00 88.56 165 ASP A CA 1
ATOM 1344 C C . ASP A 1 165 ? -13.794 0.302 21.662 1.00 88.56 165 ASP A C 1
ATOM 1346 O O . ASP A 1 165 ? -14.594 -0.635 21.627 1.00 88.56 165 ASP A O 1
ATOM 1350 N N . GLN A 1 166 ? -14.170 1.540 21.992 1.00 88.62 166 GLN A N 1
ATOM 1351 C CA . GLN A 1 166 ? -15.549 1.907 22.339 1.00 88.62 166 GLN A CA 1
ATOM 1352 C C . GLN A 1 166 ? -16.542 1.717 21.182 1.00 88.62 166 GLN A C 1
ATOM 1354 O O . GLN A 1 166 ? -17.722 1.491 21.433 1.00 88.62 166 GLN A O 1
ATOM 1359 N N . ASP A 1 167 ? -16.067 1.769 19.936 1.00 85.06 167 ASP A N 1
ATOM 1360 C CA . ASP A 1 167 ? -16.875 1.557 18.733 1.00 85.06 167 ASP A CA 1
ATOM 1361 C C . ASP A 1 167 ? -16.935 0.062 18.347 1.00 85.06 167 ASP A C 1
ATOM 1363 O O . ASP A 1 167 ? -17.508 -0.307 17.321 1.00 85.06 167 ASP A O 1
ATOM 1367 N N . GLY A 1 168 ? -16.342 -0.819 19.165 1.00 86.44 168 GLY A N 1
ATOM 1368 C CA . GLY A 1 168 ? -16.292 -2.261 18.940 1.00 86.44 168 GLY A CA 1
ATOM 1369 C C . GLY A 1 168 ? -15.283 -2.695 17.874 1.00 86.44 168 GLY A C 1
ATOM 1370 O O . GLY A 1 168 ? -15.288 -3.872 17.496 1.00 86.44 168 GLY A O 1
ATOM 1371 N N . ILE A 1 169 ? -14.423 -1.784 17.403 1.00 87.81 169 ILE A N 1
ATOM 1372 C CA . ILE A 1 169 ? -13.387 -2.067 16.406 1.00 87.81 169 ILE A CA 1
ATOM 1373 C C . ILE A 1 169 ? -12.180 -2.691 17.104 1.00 87.81 169 ILE A C 1
ATOM 1375 O O . ILE A 1 169 ? -11.774 -2.279 18.190 1.00 87.81 169 ILE A O 1
ATOM 1379 N N . GLU A 1 170 ? -11.613 -3.720 16.482 1.00 89.94 170 GLU A N 1
ATOM 1380 C CA . GLU A 1 170 ? -10.448 -4.432 16.998 1.00 89.94 170 GLU A CA 1
ATOM 1381 C C . GLU A 1 170 ? -9.205 -3.538 16.966 1.00 89.94 170 GLU A C 1
ATOM 1383 O O . GLU A 1 170 ? -8.830 -3.015 15.918 1.00 89.94 170 GLU A O 1
ATOM 1388 N N . LEU A 1 171 ? -8.561 -3.388 18.124 1.00 89.31 171 LEU A N 1
ATOM 1389 C CA . LEU A 1 171 ? -7.307 -2.666 18.313 1.00 89.31 171 LEU A CA 1
ATOM 1390 C C . LEU A 1 171 ? -6.165 -3.510 17.747 1.00 89.31 171 LEU A C 1
ATOM 1392 O O . LEU A 1 171 ? -5.473 -4.222 18.476 1.00 89.31 171 LEU A O 1
ATOM 1396 N N . LEU A 1 172 ? -6.017 -3.459 16.428 1.00 90.94 172 LEU A N 1
ATOM 1397 C CA . LEU A 1 172 ? -5.010 -4.191 15.676 1.00 90.94 172 LEU A CA 1
ATOM 1398 C C . LEU A 1 172 ? -4.393 -3.284 14.618 1.00 90.94 172 LEU A C 1
ATOM 1400 O O . LEU A 1 172 ? -5.102 -2.543 13.935 1.00 90.94 172 LEU A O 1
ATOM 1404 N N . ASP A 1 173 ? -3.078 -3.390 14.475 1.00 92.50 173 ASP A N 1
ATOM 1405 C CA . ASP A 1 173 ? -2.363 -2.849 13.323 1.00 92.50 173 ASP A CA 1
ATOM 1406 C C . ASP A 1 173 ? -2.330 -3.922 12.218 1.00 92.50 173 ASP A C 1
ATOM 1408 O O . ASP A 1 173 ? -2.619 -5.101 12.453 1.00 92.50 173 ASP A O 1
ATOM 1412 N N . LEU A 1 174 ? -1.972 -3.532 10.997 1.00 95.50 174 LEU A N 1
ATOM 1413 C CA . LEU A 1 174 ? -1.836 -4.454 9.871 1.00 95.50 174 LEU A CA 1
ATOM 1414 C C . LEU A 1 174 ? -0.418 -4.421 9.306 1.00 95.50 174 LEU A C 1
ATOM 1416 O O . LEU A 1 174 ? 0.130 -3.352 9.074 1.00 95.50 174 LEU A O 1
ATOM 1420 N N . SER A 1 175 ? 0.151 -5.580 9.004 1.00 96.31 175 SER A N 1
ATOM 1421 C CA . SER A 1 175 ? 1.369 -5.711 8.202 1.00 96.31 175 SER A CA 1
ATOM 1422 C C . SER A 1 175 ? 1.004 -6.240 6.827 1.00 96.31 175 SER A C 1
ATOM 1424 O O . SER A 1 175 ? 0.452 -7.334 6.710 1.00 96.31 175 SER A O 1
ATOM 1426 N N . VAL A 1 176 ? 1.337 -5.495 5.779 1.00 97.81 176 VAL A N 1
ATOM 1427 C CA . VAL A 1 176 ? 1.079 -5.887 4.393 1.00 97.81 176 VAL A CA 1
ATOM 1428 C C . VAL A 1 176 ? 2.402 -6.063 3.674 1.00 97.81 176 VAL A C 1
ATOM 1430 O O . VAL A 1 176 ? 3.216 -5.147 3.627 1.00 97.81 176 VAL A O 1
ATOM 1433 N N . THR A 1 177 ? 2.626 -7.237 3.095 1.00 98.00 177 THR A N 1
ATOM 1434 C CA . THR A 1 177 ? 3.774 -7.481 2.219 1.00 98.00 177 THR A CA 1
ATOM 1435 C C . THR A 1 177 ? 3.345 -7.283 0.775 1.00 98.00 177 THR A C 1
ATOM 1437 O O . THR A 1 177 ? 2.497 -8.020 0.270 1.00 98.00 177 THR A O 1
ATOM 1440 N N . LEU A 1 178 ? 3.944 -6.304 0.107 1.00 98.12 178 LEU A N 1
ATOM 1441 C CA . LEU A 1 178 ? 3.725 -6.015 -1.304 1.00 98.12 178 LEU A CA 1
ATOM 1442 C C . LEU A 1 178 ? 4.821 -6.653 -2.148 1.00 98.12 178 LEU A C 1
ATOM 1444 O O . LEU A 1 178 ? 5.999 -6.520 -1.825 1.00 98.12 178 LEU A O 1
ATOM 1448 N N . LEU A 1 179 ? 4.437 -7.298 -3.245 1.00 97.12 179 LEU A N 1
ATOM 1449 C CA . LEU A 1 179 ? 5.325 -7.669 -4.339 1.00 97.12 179 LEU A CA 1
ATOM 1450 C C . LEU A 1 179 ? 5.347 -6.534 -5.362 1.00 97.12 179 LEU A C 1
ATOM 1452 O O . LEU A 1 179 ? 4.300 -6.145 -5.883 1.00 97.12 179 LEU A O 1
ATOM 1456 N N . LEU A 1 180 ? 6.540 -6.025 -5.658 1.00 96.31 180 LEU A N 1
ATOM 1457 C CA . LEU A 1 180 ? 6.737 -5.006 -6.682 1.00 96.31 180 LEU A CA 1
ATOM 1458 C C . LEU A 1 180 ? 6.829 -5.649 -8.066 1.00 96.31 180 LEU A C 1
ATOM 1460 O O . LEU A 1 180 ? 7.569 -6.612 -8.288 1.00 96.31 180 LEU A O 1
ATOM 1464 N N . LEU A 1 181 ? 6.076 -5.097 -9.004 1.00 94.38 181 LEU A N 1
ATOM 1465 C CA . LEU A 1 181 ? 5.850 -5.620 -10.344 1.00 94.38 181 LEU A CA 1
ATOM 1466 C C . LEU A 1 181 ? 6.209 -4.550 -11.385 1.00 94.38 181 LEU A C 1
ATOM 1468 O O . LEU A 1 181 ? 6.151 -3.357 -11.075 1.00 94.38 181 LEU A O 1
ATOM 1472 N N . PRO A 1 182 ? 6.547 -4.934 -12.629 1.00 91.94 182 PRO A N 1
ATOM 1473 C CA . PRO A 1 182 ? 6.720 -3.951 -13.694 1.00 91.94 182 PRO A CA 1
ATOM 1474 C C . PRO A 1 182 ? 5.434 -3.146 -13.896 1.00 91.94 182 PRO A C 1
ATOM 1476 O O . PRO A 1 182 ? 4.324 -3.621 -13.620 1.00 91.94 182 PRO A O 1
ATOM 1479 N N . SER A 1 183 ? 5.576 -1.930 -14.410 1.00 91.00 183 SER A N 1
ATOM 1480 C CA . SER A 1 183 ? 4.438 -1.140 -14.866 1.00 91.00 183 SER A CA 1
ATOM 1481 C C . SER A 1 183 ? 3.697 -1.857 -16.002 1.00 91.00 183 SER A C 1
ATOM 1483 O O . SER A 1 183 ? 4.283 -2.602 -16.792 1.00 91.00 183 SER A O 1
ATOM 1485 N N . LEU A 1 184 ? 2.381 -1.657 -16.077 1.00 87.88 184 LEU A N 1
ATOM 1486 C CA . LEU A 1 184 ? 1.566 -2.161 -17.180 1.00 87.88 184 LEU A CA 1
ATOM 1487 C C . LEU A 1 184 ? 1.201 -1.021 -18.130 1.00 87.88 184 LEU A C 1
ATOM 1489 O O . LEU A 1 184 ? 0.910 0.099 -17.711 1.00 87.88 184 LEU A O 1
ATOM 1493 N N . ASN A 1 185 ? 1.122 -1.334 -19.424 1.00 85.50 185 ASN A N 1
ATOM 1494 C CA . ASN A 1 185 ? 0.632 -0.386 -20.432 1.00 85.50 185 ASN A CA 1
ATOM 1495 C C . ASN A 1 185 ? -0.838 -0.008 -20.200 1.00 85.50 185 ASN A C 1
ATOM 1497 O O . ASN A 1 185 ? -1.267 1.096 -20.529 1.00 85.50 185 ASN A O 1
ATOM 1501 N N . ALA A 1 186 ? -1.616 -0.936 -19.642 1.00 88.12 186 ALA A N 1
ATOM 1502 C CA . ALA A 1 186 ? -2.992 -0.700 -19.259 1.00 88.12 186 ALA A CA 1
ATOM 1503 C C . ALA A 1 186 ? -3.349 -1.519 -18.020 1.00 88.12 186 ALA A C 1
ATOM 1505 O O . ALA A 1 186 ? -2.961 -2.681 -17.892 1.00 88.12 186 ALA A O 1
ATOM 1506 N N . TYR A 1 187 ? -4.149 -0.919 -17.146 1.00 91.06 187 TYR A N 1
ATOM 1507 C CA . TYR A 1 187 ? -4.699 -1.568 -15.965 1.00 91.06 187 TYR A CA 1
ATOM 1508 C C . TYR A 1 187 ? -6.193 -1.767 -16.171 1.00 91.06 187 TYR A C 1
ATOM 1510 O O . TYR A 1 187 ? -6.908 -0.838 -16.558 1.00 91.06 187 TYR A O 1
ATOM 1518 N N . LYS A 1 188 ? -6.680 -2.977 -15.901 1.00 90.56 188 LYS A N 1
ATOM 1519 C CA . LYS A 1 188 ? -8.103 -3.303 -15.983 1.00 90.56 188 LYS A CA 1
ATOM 1520 C C . LYS A 1 188 ? -8.716 -3.254 -14.588 1.00 90.56 188 LYS A C 1
ATOM 1522 O O . LYS A 1 188 ? -8.340 -4.042 -13.725 1.00 90.56 188 LYS A O 1
ATOM 1527 N N . GLY A 1 189 ? -9.654 -2.330 -14.408 1.00 88.06 189 GLY A N 1
ATOM 1528 C CA . GLY A 1 189 ? -10.501 -2.231 -13.226 1.00 88.06 189 GLY A CA 1
ATOM 1529 C C . GLY A 1 189 ? -11.757 -3.086 -13.348 1.00 88.06 189 GLY A C 1
ATOM 1530 O O . GLY A 1 189 ? -12.228 -3.364 -14.454 1.00 88.06 189 GLY A O 1
ATOM 1531 N N . PHE A 1 190 ? -12.289 -3.508 -12.210 1.00 90.12 190 PHE A N 1
ATOM 1532 C CA . PHE A 1 190 ? -13.543 -4.240 -12.082 1.00 90.12 190 PHE A CA 1
ATOM 1533 C C . PHE A 1 190 ? -14.134 -4.088 -10.673 1.00 90.12 190 PHE A C 1
ATOM 1535 O O . PHE A 1 190 ? -13.513 -3.529 -9.769 1.00 90.12 190 PHE A O 1
ATOM 1542 N N . TYR A 1 191 ? -15.356 -4.582 -10.496 1.00 92.00 191 TYR A N 1
ATOM 1543 C CA . TYR A 1 191 ? -16.040 -4.579 -9.210 1.00 92.00 191 TYR A CA 1
ATOM 1544 C C . TYR A 1 191 ? -15.766 -5.875 -8.444 1.00 92.00 191 TYR A C 1
ATOM 1546 O O . TYR A 1 191 ? -16.056 -6.963 -8.946 1.00 92.00 191 TYR A O 1
ATOM 1554 N N . ARG A 1 192 ? -15.257 -5.757 -7.217 1.00 92.06 192 ARG A N 1
ATOM 1555 C CA . ARG A 1 192 ? -15.045 -6.870 -6.280 1.00 92.06 192 ARG A CA 1
ATOM 1556 C C . ARG A 1 192 ? -15.221 -6.373 -4.851 1.00 92.06 192 ARG A C 1
ATOM 1558 O O . ARG A 1 192 ? -14.877 -5.237 -4.545 1.00 92.06 192 ARG A O 1
ATOM 1565 N N . ASN A 1 193 ? -15.764 -7.215 -3.969 1.00 91.94 193 ASN A N 1
ATOM 1566 C CA . ASN A 1 193 ? -15.886 -6.917 -2.534 1.00 91.94 193 ASN A CA 1
ATOM 1567 C C . ASN A 1 193 ? -16.504 -5.543 -2.233 1.00 91.94 193 ASN A C 1
ATOM 1569 O O . ASN A 1 193 ? -16.061 -4.809 -1.358 1.00 91.94 193 ASN A O 1
ATOM 1573 N N . ARG A 1 194 ? -17.565 -5.215 -2.980 1.00 89.50 194 ARG A N 1
ATOM 1574 C CA . ARG A 1 194 ? -18.320 -3.957 -2.895 1.00 89.50 194 ARG A CA 1
ATOM 1575 C C . ARG A 1 194 ? -17.573 -2.692 -3.307 1.00 89.50 194 ARG A C 1
ATOM 1577 O O . ARG A 1 194 ? -18.119 -1.603 -3.188 1.00 89.50 194 ARG A O 1
ATOM 1584 N N . LEU A 1 195 ? -16.384 -2.827 -3.880 1.00 90.62 195 LEU A N 1
ATOM 1585 C CA . LEU A 1 195 ? -15.583 -1.710 -4.344 1.00 90.62 195 LEU A CA 1
ATOM 1586 C C . LEU A 1 195 ? -15.327 -1.837 -5.847 1.00 90.62 195 LEU A C 1
ATOM 1588 O O . LEU A 1 195 ? -15.022 -2.914 -6.353 1.00 90.62 195 LEU A O 1
ATOM 1592 N N . ASN A 1 196 ? -15.476 -0.734 -6.581 1.00 89.94 196 ASN A N 1
ATOM 1593 C CA . ASN A 1 196 ? -15.134 -0.689 -8.000 1.00 89.94 196 ASN A CA 1
ATOM 1594 C C . ASN A 1 196 ? -13.745 -0.076 -8.181 1.00 89.94 196 ASN A C 1
ATOM 1596 O O . ASN A 1 196 ? -13.508 1.056 -7.754 1.00 89.94 196 ASN A O 1
ATOM 1600 N N . SER A 1 197 ? -12.855 -0.796 -8.852 1.00 92.06 197 SER A N 1
ATOM 1601 C CA . SER A 1 197 ? -11.541 -0.296 -9.252 1.00 92.06 197 SER A CA 1
ATOM 1602 C C . SER A 1 197 ? -11.590 0.340 -10.644 1.00 92.06 197 SER A C 1
ATOM 1604 O O . SER A 1 197 ? -12.390 -0.016 -11.513 1.00 92.06 197 SER A O 1
ATOM 1606 N N . ARG A 1 198 ? -10.737 1.337 -10.876 1.00 90.88 198 ARG A N 1
ATOM 1607 C CA . ARG A 1 198 ? -10.666 2.070 -12.143 1.00 90.88 198 ARG A CA 1
ATOM 1608 C C . ARG A 1 198 ? -9.762 1.353 -13.129 1.00 90.88 198 ARG A C 1
ATOM 1610 O O . ARG A 1 198 ? -8.722 0.816 -12.765 1.00 90.88 198 ARG A O 1
ATOM 1617 N N . SER A 1 199 ? -10.123 1.426 -14.404 1.00 89.12 199 SER A N 1
ATOM 1618 C CA . SER A 1 199 ? -9.193 1.068 -15.470 1.00 89.12 199 SER A CA 1
ATOM 1619 C C . SER A 1 199 ? -8.277 2.247 -15.789 1.00 89.12 199 SER A C 1
ATOM 1621 O O . SER A 1 199 ? -8.730 3.391 -15.818 1.00 89.12 199 SER A O 1
ATOM 1623 N N . TRP A 1 200 ? -7.015 1.957 -16.082 1.00 85.12 200 TRP A N 1
ATOM 1624 C CA . TRP A 1 200 ? -6.082 2.891 -16.698 1.00 85.12 200 TRP A CA 1
ATOM 1625 C C . TRP A 1 200 ? -5.869 2.437 -18.137 1.00 85.12 200 TRP A C 1
ATOM 1627 O O . TRP A 1 200 ? -5.146 1.479 -18.398 1.00 85.12 200 TRP A O 1
ATOM 1637 N N . GLN A 1 201 ? -6.564 3.079 -19.068 1.00 77.06 201 GLN A N 1
ATOM 1638 C CA . GLN A 1 201 ? -6.507 2.767 -20.492 1.00 77.06 201 GLN A CA 1
ATOM 1639 C C . GLN A 1 201 ? -5.949 4.002 -21.182 1.00 77.06 201 GLN A C 1
ATOM 1641 O O . GLN A 1 201 ? -6.680 4.959 -21.417 1.00 77.06 201 GLN A O 1
ATOM 1646 N N . SER A 1 202 ? -4.644 4.039 -21.429 1.00 63.72 202 SER A N 1
ATOM 1647 C CA . SER A 1 202 ? -4.059 5.166 -22.145 1.00 63.72 202 SER A CA 1
ATOM 1648 C C . SER A 1 202 ? -2.979 4.692 -23.098 1.00 63.72 202 SER A C 1
ATOM 1650 O O . SER A 1 202 ? -1.929 4.219 -22.682 1.00 63.72 202 SER A O 1
ATOM 1652 N N . SER A 1 203 ? -3.238 4.881 -24.390 1.00 56.03 203 SER A N 1
ATOM 1653 C CA . SER A 1 203 ? -2.238 4.832 -25.457 1.00 56.03 203 SER A CA 1
ATOM 1654 C C . SER A 1 203 ? -1.294 6.046 -25.441 1.00 56.03 203 SER A C 1
ATOM 1656 O O . SER A 1 203 ? -0.309 6.046 -26.170 1.00 56.03 203 SER A O 1
ATOM 1658 N N . ALA A 1 204 ? -1.572 7.071 -24.621 1.00 55.72 204 ALA A N 1
ATOM 1659 C CA . ALA A 1 204 ? -0.843 8.342 -24.596 1.00 55.72 204 ALA A CA 1
ATOM 1660 C C . ALA A 1 204 ? -0.000 8.573 -23.324 1.00 55.72 204 ALA A C 1
ATOM 1662 O O . ALA A 1 204 ? 0.886 9.422 -23.325 1.00 55.72 204 ALA A O 1
ATOM 1663 N N . ALA A 1 205 ? -0.264 7.853 -22.230 1.00 64.31 205 ALA A N 1
ATOM 1664 C CA . ALA A 1 205 ? 0.434 8.026 -20.957 1.00 64.31 205 ALA A CA 1
ATOM 1665 C C . ALA A 1 205 ? 0.542 6.691 -20.214 1.00 64.31 205 ALA A C 1
ATOM 1667 O O . ALA A 1 205 ? -0.376 6.280 -19.495 1.00 64.31 205 ALA A O 1
ATOM 1668 N N . VAL A 1 206 ? 1.690 6.036 -20.387 1.00 70.38 206 VAL A N 1
ATOM 1669 C CA . VAL A 1 206 ? 2.087 4.873 -19.590 1.00 70.38 206 VAL A CA 1
ATOM 1670 C C . VAL A 1 206 ? 2.236 5.315 -18.133 1.00 70.38 206 VAL A C 1
ATOM 1672 O O . VAL A 1 206 ? 2.734 6.410 -17.841 1.00 70.38 206 VAL A O 1
ATOM 1675 N N . HIS A 1 207 ? 1.749 4.482 -17.218 1.00 80.19 207 HIS A N 1
ATOM 1676 C CA . HIS A 1 207 ? 1.966 4.671 -15.792 1.00 80.19 207 HIS A CA 1
ATOM 1677 C C . HIS A 1 207 ? 3.470 4.621 -15.508 1.00 80.19 207 HIS A C 1
ATOM 1679 O O . HIS A 1 207 ? 4.146 3.674 -15.897 1.00 80.19 207 HIS A O 1
ATOM 1685 N N . SER A 1 208 ? 4.008 5.666 -14.883 1.00 76.19 208 SER A N 1
ATOM 1686 C CA . SER A 1 208 ? 5.453 5.775 -14.680 1.00 76.19 208 SER A CA 1
ATOM 1687 C C . SER A 1 208 ? 5.949 4.984 -13.472 1.00 76.19 208 SER A C 1
ATOM 1689 O O . SER A 1 208 ? 7.127 4.655 -13.444 1.00 76.19 208 SER A O 1
ATOM 1691 N N . GLY A 1 209 ? 5.094 4.732 -12.475 1.00 84.69 209 GLY A N 1
ATOM 1692 C CA . GLY A 1 209 ? 5.442 3.983 -11.266 1.00 84.69 209 GLY A CA 1
ATOM 1693 C C . GLY A 1 209 ? 5.420 2.467 -11.463 1.00 84.69 209 GLY A C 1
ATOM 1694 O O . GLY A 1 209 ? 5.043 1.968 -12.528 1.00 84.69 209 GLY A O 1
ATOM 1695 N N . LEU A 1 210 ? 5.789 1.730 -10.419 1.00 92.00 210 LEU A N 1
ATOM 1696 C CA . LEU A 1 210 ? 5.706 0.270 -10.431 1.00 92.00 210 LEU A CA 1
ATOM 1697 C C . LEU A 1 210 ? 4.254 -0.178 -10.251 1.00 92.00 210 LEU A C 1
ATOM 1699 O O . LEU A 1 210 ? 3.400 0.554 -9.752 1.00 92.00 210 LEU A O 1
ATOM 1703 N N . SER A 1 211 ? 3.968 -1.415 -10.646 1.00 94.38 211 SER A N 1
ATOM 1704 C CA . SER A 1 211 ? 2.741 -2.064 -10.187 1.00 94.38 211 SER A CA 1
ATOM 1705 C C . SER A 1 211 ? 2.999 -2.747 -8.846 1.00 94.38 211 SER A C 1
ATOM 1707 O O . SER A 1 211 ? 4.133 -3.098 -8.513 1.00 94.38 211 SER A O 1
ATOM 1709 N N . ILE A 1 212 ? 1.937 -2.983 -8.089 1.00 96.69 212 ILE A N 1
ATOM 1710 C CA . ILE A 1 212 ? 1.988 -3.693 -6.815 1.00 96.69 212 ILE A CA 1
ATOM 1711 C C . ILE A 1 212 ? 0.989 -4.845 -6.812 1.00 96.69 212 ILE A C 1
ATOM 1713 O O . ILE A 1 212 ? -0.086 -4.761 -7.406 1.00 96.69 212 ILE A O 1
ATOM 1717 N N . ALA A 1 213 ? 1.332 -5.911 -6.102 1.00 97.00 213 ALA A N 1
ATOM 1718 C CA . ALA A 1 213 ? 0.403 -6.965 -5.725 1.00 97.00 213 ALA A CA 1
ATOM 1719 C C . ALA A 1 213 ? 0.564 -7.277 -4.238 1.00 97.00 213 ALA A C 1
ATOM 1721 O O . ALA A 1 213 ? 1.668 -7.218 -3.695 1.00 97.00 213 ALA A O 1
ATOM 1722 N N . VAL A 1 214 ? -0.537 -7.597 -3.561 1.00 97.94 214 VAL A N 1
ATOM 1723 C CA . VAL A 1 214 ? -0.488 -7.990 -2.149 1.00 97.94 214 VAL A CA 1
ATOM 1724 C C . VAL A 1 214 ? -0.075 -9.455 -2.074 1.00 97.94 214 VAL A C 1
ATOM 1726 O O . VAL A 1 214 ? -0.802 -10.332 -2.528 1.00 97.94 214 VAL A O 1
ATOM 1729 N N . HIS A 1 215 ? 1.098 -9.711 -1.502 1.00 96.94 215 HIS A N 1
ATOM 1730 C CA . HIS A 1 215 ? 1.661 -11.052 -1.366 1.00 96.94 215 HIS A CA 1
ATOM 1731 C C . HIS A 1 215 ? 1.263 -11.717 -0.043 1.00 96.94 215 HIS A C 1
ATOM 1733 O O . HIS A 1 215 ? 1.089 -12.933 0.015 1.00 96.94 215 HIS A O 1
ATOM 1739 N N . ASN A 1 216 ? 1.171 -10.943 1.043 1.00 97.56 216 ASN A N 1
ATOM 1740 C CA . ASN A 1 216 ? 0.730 -11.444 2.345 1.00 97.56 216 ASN A CA 1
ATOM 1741 C C . ASN A 1 216 ? 0.147 -10.322 3.218 1.00 97.56 216 ASN A C 1
ATOM 1743 O O . ASN A 1 216 ? 0.483 -9.149 3.037 1.00 97.56 216 ASN A O 1
ATOM 1747 N N . VAL A 1 217 ? -0.686 -10.695 4.190 1.00 97.31 217 VAL A N 1
ATOM 1748 C CA . VAL A 1 217 ? -1.295 -9.804 5.180 1.00 97.31 217 VAL A CA 1
ATOM 1749 C C . VAL A 1 217 ? -1.264 -10.466 6.555 1.00 97.31 217 VAL A C 1
ATOM 1751 O O . VAL A 1 217 ? -1.622 -11.632 6.691 1.00 97.31 217 VAL A O 1
ATOM 1754 N N . LYS A 1 218 ? -0.882 -9.712 7.587 1.00 95.31 218 LYS A N 1
ATOM 1755 C CA . LYS A 1 218 ? -0.898 -10.155 8.986 1.00 95.31 218 LYS A CA 1
ATOM 1756 C C . LYS A 1 218 ? -1.545 -9.094 9.859 1.00 95.31 218 LYS A C 1
ATOM 1758 O O . LYS A 1 218 ? -1.236 -7.914 9.714 1.00 95.31 218 LYS A O 1
ATOM 1763 N N . TRP A 1 219 ? -2.409 -9.511 10.773 1.00 94.12 219 TRP A N 1
ATOM 1764 C CA . TRP A 1 219 ? -2.863 -8.648 11.857 1.00 94.12 219 TRP A CA 1
ATOM 1765 C C . TRP A 1 219 ? -1.825 -8.664 12.975 1.00 94.12 219 TRP A C 1
ATOM 1767 O O . TRP A 1 219 ? -1.347 -9.728 13.366 1.00 94.12 219 TRP A O 1
ATOM 1777 N N . GLU A 1 220 ? -1.502 -7.489 13.494 1.00 90.81 220 GLU A N 1
ATOM 1778 C CA . GLU A 1 220 ? -0.508 -7.283 14.542 1.00 90.81 220 GLU A CA 1
ATOM 1779 C C . GLU A 1 220 ? -1.156 -6.681 15.784 1.00 90.81 220 GLU A C 1
ATOM 1781 O O . GLU A 1 220 ? -2.210 -6.043 15.727 1.00 90.81 220 GLU A O 1
ATOM 1786 N N . THR A 1 221 ? -0.486 -6.842 16.922 1.00 85.94 221 THR A N 1
ATOM 1787 C CA . THR A 1 221 ? -0.872 -6.164 18.160 1.00 85.94 221 THR A CA 1
ATOM 1788 C C . THR A 1 221 ? -0.838 -4.646 17.968 1.00 85.94 221 THR A C 1
ATOM 1790 O O . THR A 1 221 ? 0.090 -4.111 17.366 1.00 85.94 221 THR A O 1
ATOM 1793 N N . PHE A 1 222 ? -1.834 -3.951 18.516 1.00 79.75 222 PHE A N 1
ATOM 1794 C CA . PHE A 1 222 ? -1.897 -2.489 18.533 1.00 79.75 222 PHE A CA 1
ATOM 1795 C C . PHE A 1 222 ? -0.597 -1.839 19.032 1.00 79.75 222 PHE A C 1
ATOM 1797 O O . PHE A 1 222 ? -0.022 -2.273 20.031 1.00 79.75 222 PHE A O 1
ATOM 1804 N N . LEU A 1 223 ? -0.185 -0.760 18.358 1.00 70.88 223 LEU A N 1
ATOM 1805 C CA . LEU A 1 223 ? 1.029 0.026 18.610 1.00 70.88 223 LEU A CA 1
ATOM 1806 C C . LEU A 1 223 ? 2.342 -0.696 18.301 1.00 70.88 223 LEU A C 1
ATOM 1808 O O . LEU A 1 223 ? 3.409 -0.138 18.570 1.00 70.88 223 LEU A O 1
ATOM 1812 N N . LEU A 1 224 ? 2.317 -1.882 17.693 1.00 66.12 224 LEU A N 1
ATOM 1813 C CA . LEU A 1 224 ? 3.548 -2.570 17.310 1.00 66.12 224 LEU A CA 1
ATOM 1814 C C . LEU A 1 224 ? 4.220 -1.879 16.116 1.00 66.12 224 LEU A C 1
ATOM 1816 O O . LEU A 1 224 ? 5.443 -1.747 16.105 1.00 66.12 224 LEU A O 1
ATOM 1820 N N . SER A 1 225 ? 3.439 -1.308 15.186 1.00 54.47 225 SER A N 1
ATOM 1821 C CA . SER A 1 225 ? 3.973 -0.402 14.150 1.00 54.47 225 SER A CA 1
ATOM 1822 C C . SER A 1 225 ? 4.589 0.878 14.729 1.00 54.47 225 SER A C 1
ATOM 1824 O O . SER A 1 225 ? 5.334 1.588 14.061 1.00 54.47 225 SER A O 1
ATOM 1826 N N . THR A 1 226 ? 4.262 1.166 15.987 1.00 52.81 226 THR A N 1
ATOM 1827 C CA . THR A 1 226 ? 4.464 2.438 16.688 1.00 52.81 226 THR A CA 1
ATOM 1828 C C . THR A 1 226 ? 5.525 2.319 17.798 1.00 52.81 226 THR A C 1
ATOM 1830 O O . THR A 1 226 ? 5.932 3.322 18.393 1.00 52.81 226 THR A O 1
ATOM 1833 N N . ALA A 1 227 ? 6.005 1.097 18.064 1.00 50.75 227 ALA A N 1
ATOM 1834 C CA . ALA A 1 227 ? 7.063 0.782 19.024 1.00 50.75 227 ALA A CA 1
ATOM 1835 C C . ALA A 1 227 ? 8.456 1.226 18.542 1.00 50.75 227 ALA A C 1
ATOM 1837 O O . ALA A 1 227 ? 9.364 1.419 19.356 1.00 50.75 227 ALA A O 1
ATOM 1838 N N . ASP A 1 228 ? 8.616 1.467 17.238 1.00 54.97 228 ASP A N 1
ATOM 1839 C CA . ASP A 1 228 ? 9.814 2.083 16.682 1.00 54.97 228 ASP A CA 1
ATOM 1840 C C . ASP A 1 228 ? 9.776 3.602 16.956 1.00 54.97 228 ASP A C 1
ATOM 1842 O O . ASP A 1 228 ? 9.149 4.393 16.244 1.00 54.97 228 ASP A O 1
ATOM 1846 N N . ARG A 1 229 ? 10.381 4.019 18.080 1.00 46.62 229 ARG A N 1
ATOM 1847 C CA . ARG A 1 229 ? 10.271 5.375 18.669 1.00 46.62 229 ARG A CA 1
ATOM 1848 C C . ARG A 1 229 ? 10.557 6.526 17.693 1.00 46.62 229 ARG A C 1
ATOM 1850 O O . ARG A 1 229 ? 10.084 7.638 17.931 1.00 46.62 229 ARG A O 1
ATOM 1857 N N . ALA A 1 230 ? 11.325 6.286 16.629 1.00 51.34 230 ALA A N 1
ATOM 1858 C CA . ALA A 1 230 ? 11.649 7.283 15.609 1.00 51.34 230 ALA A CA 1
ATOM 1859 C C . ALA A 1 230 ? 10.480 7.588 14.650 1.00 51.34 230 ALA A C 1
ATOM 1861 O O . ALA A 1 230 ? 10.373 8.719 14.176 1.00 51.34 230 ALA A O 1
ATOM 1862 N N . LEU A 1 231 ? 9.598 6.615 14.396 1.00 52.59 231 LEU A N 1
ATOM 1863 C CA . LEU A 1 231 ? 8.462 6.735 13.470 1.00 52.59 231 LEU A CA 1
ATOM 1864 C C . LEU A 1 231 ? 7.233 7.377 14.136 1.00 52.59 231 LEU A C 1
ATOM 1866 O O . LEU A 1 231 ? 6.502 8.144 13.515 1.00 52.59 231 LEU A O 1
ATOM 1870 N N . ASN A 1 232 ? 7.057 7.125 15.434 1.00 53.47 232 ASN A N 1
ATOM 1871 C CA . ASN A 1 232 ? 5.855 7.451 16.202 1.00 53.47 232 ASN A CA 1
ATOM 1872 C C . ASN A 1 232 ? 5.573 8.962 16.337 1.00 53.47 232 ASN A C 1
ATOM 1874 O O . ASN A 1 232 ? 4.482 9.425 16.016 1.00 53.47 232 ASN A O 1
ATOM 1878 N N . LYS A 1 233 ? 6.558 9.765 16.767 1.00 53.09 233 LYS A N 1
ATOM 1879 C CA . LYS A 1 233 ? 6.315 11.197 17.042 1.00 53.09 233 LYS A CA 1
ATOM 1880 C C . LYS A 1 233 ? 5.900 11.991 15.802 1.00 53.09 233 LYS A C 1
ATOM 1882 O O . LYS A 1 233 ? 5.127 12.931 15.934 1.00 53.09 233 LYS A O 1
ATOM 1887 N N . ARG A 1 234 ? 6.420 11.625 14.627 1.00 54.22 234 ARG A N 1
ATOM 1888 C CA . ARG A 1 234 ? 6.086 12.298 13.366 1.00 54.22 234 ARG A CA 1
ATOM 1889 C C . ARG A 1 234 ? 4.743 11.825 12.830 1.00 54.22 234 ARG A C 1
ATOM 1891 O O . ARG A 1 234 ? 3.868 12.656 12.654 1.00 54.22 234 ARG A O 1
ATOM 1898 N N . ALA A 1 235 ? 4.536 10.510 12.724 1.00 52.53 235 ALA A N 1
ATOM 1899 C CA . ALA A 1 235 ? 3.289 9.948 12.204 1.00 52.53 235 ALA A CA 1
ATOM 1900 C C . ALA A 1 235 ? 2.050 10.362 13.023 1.00 52.53 235 ALA A C 1
ATOM 1902 O O . ALA A 1 235 ? 1.002 10.646 12.453 1.00 52.53 235 ALA A O 1
ATOM 1903 N N . VAL A 1 236 ? 2.163 10.443 14.357 1.00 55.22 236 VAL A N 1
ATOM 1904 C CA . VAL A 1 236 ? 1.048 10.880 15.217 1.00 55.22 236 VAL A CA 1
ATOM 1905 C C . VAL A 1 236 ? 0.783 12.384 15.097 1.00 55.22 236 VAL A C 1
ATOM 1907 O O . VAL A 1 236 ? -0.379 12.780 15.077 1.00 55.22 236 VAL A O 1
ATOM 1910 N N . SER A 1 237 ? 1.828 13.217 15.013 1.00 56.25 237 SER A N 1
ATOM 1911 C CA . SER A 1 237 ? 1.663 14.667 14.826 1.00 56.25 237 SER A CA 1
ATOM 1912 C C . SER A 1 237 ? 1.045 14.973 13.463 1.00 56.25 237 SER A C 1
ATOM 1914 O O . SER A 1 237 ? 0.049 15.682 13.402 1.00 56.25 237 SER A O 1
ATOM 1916 N N . GLU A 1 238 ? 1.579 14.358 12.404 1.00 56.66 238 GLU A N 1
ATOM 1917 C CA . GLU A 1 238 ? 1.054 14.455 11.039 1.00 56.66 238 GLU A CA 1
ATOM 1918 C C . GLU A 1 238 ? -0.419 14.053 11.005 1.00 56.66 238 GLU A C 1
ATOM 1920 O O . GLU A 1 238 ? -1.252 14.844 10.592 1.00 56.66 238 GLU A O 1
ATOM 1925 N N . TYR A 1 239 ? -0.779 12.893 11.565 1.00 52.44 239 TYR A N 1
ATOM 1926 C CA . TYR A 1 239 ? -2.172 12.447 11.609 1.00 52.44 239 TYR A CA 1
ATOM 1927 C C . TYR A 1 239 ? -3.124 13.450 12.292 1.00 52.44 239 TYR A C 1
ATOM 1929 O O . TYR A 1 239 ? -4.256 13.630 11.836 1.00 52.44 239 TYR A O 1
ATOM 1937 N N . ILE A 1 240 ? -2.699 14.103 13.380 1.00 60.59 240 ILE A N 1
ATOM 1938 C CA . ILE A 1 240 ? -3.517 15.116 14.066 1.00 60.59 240 ILE A CA 1
ATOM 1939 C C . ILE A 1 240 ? -3.699 16.349 13.174 1.00 60.59 240 ILE A C 1
ATOM 1941 O O . ILE A 1 240 ? -4.830 16.812 13.000 1.00 60.59 240 ILE A O 1
ATOM 1945 N N . ASP A 1 241 ? -2.612 16.850 12.592 1.00 57.78 241 ASP A N 1
ATOM 1946 C CA . ASP A 1 241 ? -2.630 18.015 11.704 1.00 57.78 241 ASP A CA 1
ATOM 1947 C C . ASP A 1 241 ? -3.468 17.732 10.441 1.00 57.78 241 ASP A C 1
ATOM 1949 O O . ASP A 1 241 ? -4.294 18.544 10.016 1.00 57.78 241 ASP A O 1
ATOM 1953 N N . ASP A 1 242 ? -3.356 16.518 9.910 1.00 53.97 242 ASP A N 1
ATOM 1954 C CA . ASP A 1 242 ? -4.035 16.051 8.708 1.00 53.97 242 ASP A CA 1
ATOM 1955 C C . ASP A 1 242 ? -5.521 15.773 8.911 1.00 53.97 242 ASP A C 1
ATOM 1957 O O . ASP A 1 242 ? -6.324 16.033 8.013 1.00 53.97 242 ASP A O 1
ATOM 1961 N N . ARG A 1 243 ? -5.935 15.286 10.086 1.00 52.94 243 ARG A N 1
ATOM 1962 C CA . ARG A 1 243 ? -7.359 15.165 10.432 1.00 52.94 243 ARG A CA 1
ATOM 1963 C C . ARG A 1 243 ? -8.036 16.536 10.421 1.00 52.94 243 ARG A C 1
ATOM 1965 O O . ARG A 1 243 ? -9.172 16.659 9.953 1.00 52.94 243 ARG A O 1
ATOM 1972 N N . ASN A 1 244 ? -7.332 17.564 10.887 1.00 55.78 244 ASN A N 1
ATOM 1973 C CA . ASN A 1 244 ? -7.828 18.935 10.880 1.00 55.78 244 ASN A CA 1
ATOM 1974 C C . ASN A 1 244 ? -7.893 19.492 9.444 1.00 55.78 244 ASN A C 1
ATOM 1976 O O . ASN A 1 244 ? -8.931 20.027 9.050 1.00 55.78 244 ASN A O 1
ATOM 1980 N N . ALA A 1 245 ? -6.853 19.278 8.630 1.00 54.28 245 ALA A N 1
ATOM 1981 C CA . ALA A 1 245 ? -6.806 19.727 7.233 1.00 54.28 245 ALA A CA 1
ATOM 1982 C C . ALA A 1 245 ? -7.808 18.989 6.320 1.00 54.28 245 ALA A C 1
ATOM 1984 O O . ALA A 1 245 ? -8.522 19.605 5.529 1.00 54.28 245 ALA A O 1
ATOM 1985 N N . SER A 1 246 ? -7.928 17.667 6.457 1.00 46.16 246 SER A N 1
ATOM 1986 C CA . SER A 1 246 ? -8.842 16.835 5.660 1.00 46.16 246 SER A CA 1
ATOM 1987 C C . SER A 1 246 ? -10.307 17.179 5.917 1.00 46.16 246 SER A C 1
ATOM 1989 O O . SER A 1 246 ? -11.115 17.138 4.989 1.00 46.16 246 SER A O 1
ATOM 1991 N N . THR A 1 247 ? -10.654 17.555 7.153 1.00 55.12 247 THR A N 1
ATOM 1992 C CA . THR A 1 247 ? -12.002 18.038 7.494 1.00 55.12 247 THR A CA 1
ATOM 1993 C C . THR A 1 247 ? -12.324 19.318 6.712 1.00 55.12 247 THR A C 1
ATOM 1995 O O . THR A 1 247 ? -13.376 19.395 6.083 1.00 55.12 247 THR A O 1
ATOM 1998 N N . GLN A 1 248 ? -11.375 20.256 6.627 1.00 52.53 248 GLN A N 1
ATOM 1999 C CA . GLN A 1 248 ? -11.524 21.500 5.857 1.00 52.53 248 GLN A CA 1
ATOM 2000 C C . GLN A 1 248 ? -11.580 21.263 4.334 1.00 52.53 248 GLN A C 1
ATOM 2002 O O . GLN A 1 248 ? -12.358 21.904 3.630 1.00 52.53 248 GLN A O 1
ATOM 2007 N N . ILE A 1 249 ? -10.801 20.315 3.799 1.00 47.94 249 ILE A N 1
ATOM 2008 C CA . ILE A 1 249 ? -10.803 19.977 2.361 1.00 47.94 249 ILE A CA 1
ATOM 2009 C C . ILE A 1 249 ? -12.108 19.269 1.953 1.00 47.94 249 ILE A C 1
ATOM 2011 O O . ILE A 1 249 ? -12.677 19.566 0.898 1.00 47.94 249 ILE A O 1
ATOM 2015 N N . LEU A 1 250 ? -12.619 18.356 2.790 1.00 43.00 250 LEU A N 1
ATOM 2016 C CA . LEU A 1 250 ? -13.900 17.672 2.564 1.00 43.00 250 LEU A CA 1
ATOM 2017 C C . LEU A 1 250 ? -15.083 18.654 2.561 1.00 43.00 250 LEU A C 1
ATOM 2019 O O . LEU A 1 250 ? -16.003 18.491 1.756 1.00 43.00 250 LEU A O 1
ATOM 2023 N N . GLU A 1 251 ? -15.037 19.696 3.396 1.00 51.25 251 GLU A N 1
ATOM 2024 C CA . GLU A 1 251 ? -16.013 20.795 3.398 1.00 51.25 251 GLU A CA 1
ATOM 2025 C C . GLU A 1 251 ? -15.993 21.601 2.088 1.00 51.25 251 GLU A C 1
ATOM 2027 O O . GLU A 1 251 ? -17.041 22.036 1.606 1.00 51.25 251 GLU A O 1
ATOM 2032 N N . GLN A 1 252 ? -14.827 21.724 1.445 1.00 48.38 252 GLN A N 1
ATOM 2033 C CA . GLN A 1 252 ? -14.655 22.453 0.184 1.00 48.38 252 GLN A CA 1
ATOM 2034 C C . GLN A 1 252 ? -15.051 21.654 -1.077 1.00 48.38 252 GLN A C 1
ATOM 2036 O O . GLN A 1 252 ? -15.011 22.206 -2.177 1.00 48.38 252 GLN A O 1
ATOM 2041 N N . LYS A 1 253 ? -15.453 20.374 -0.955 1.00 43.03 253 LYS A N 1
ATOM 2042 C CA . LYS A 1 253 ? -15.891 19.477 -2.059 1.00 43.03 253 LYS A CA 1
ATOM 2043 C C . LYS A 1 253 ? -14.933 19.360 -3.257 1.00 43.03 253 LYS A C 1
ATOM 2045 O O . LYS A 1 253 ? -15.323 18.852 -4.310 1.00 43.03 253 LYS A O 1
ATOM 2050 N N . ASN A 1 254 ? -13.680 19.777 -3.121 1.00 42.66 254 ASN A N 1
ATOM 2051 C CA . ASN A 1 254 ? -12.669 19.583 -4.148 1.00 42.66 254 ASN A CA 1
ATOM 2052 C C . ASN A 1 254 ? -11.924 18.286 -3.835 1.00 42.66 254 ASN A C 1
ATOM 2054 O O . ASN A 1 254 ? -11.184 18.207 -2.862 1.00 42.66 254 ASN A O 1
ATOM 2058 N N . GLY A 1 255 ? -12.148 17.252 -4.648 1.00 41.44 255 GLY A N 1
ATOM 2059 C CA . GLY A 1 255 ? -11.329 16.042 -4.599 1.00 41.44 255 GLY A CA 1
ATOM 2060 C C . GLY A 1 255 ? -9.857 16.337 -4.915 1.00 41.44 255 GLY A C 1
ATOM 2061 O O . GLY A 1 255 ? -9.501 17.448 -5.312 1.00 41.44 255 GLY A O 1
ATOM 2062 N N . TRP A 1 256 ? -9.014 15.316 -4.767 1.00 37.28 256 TRP A N 1
ATOM 2063 C CA . TRP A 1 256 ? -7.585 15.355 -5.077 1.00 37.28 256 TRP A CA 1
ATOM 2064 C C . TRP A 1 256 ? -7.299 16.061 -6.409 1.00 37.28 256 TRP A C 1
ATOM 2066 O O . TRP A 1 256 ? -7.753 15.626 -7.471 1.00 37.28 256 TRP A O 1
ATOM 2076 N N . LYS A 1 257 ? -6.525 17.148 -6.360 1.00 36.00 257 LYS A N 1
ATOM 2077 C CA . LYS A 1 257 ? -6.014 17.826 -7.554 1.00 36.00 257 LYS A CA 1
ATOM 2078 C C . LYS A 1 257 ? -4.573 17.388 -7.775 1.00 36.00 257 LYS A C 1
ATOM 2080 O O . LYS A 1 257 ? -3.663 17.867 -7.110 1.00 36.00 257 LYS A O 1
ATOM 2085 N N . LEU A 1 258 ? -4.385 16.465 -8.715 1.00 33.09 258 LEU A N 1
ATOM 2086 C CA . LEU A 1 258 ? -3.068 16.117 -9.236 1.00 33.09 258 LEU A CA 1
ATOM 2087 C C . LEU A 1 258 ? -2.527 17.318 -10.025 1.00 33.09 258 LEU A C 1
ATOM 2089 O O . LEU A 1 258 ? -3.096 17.684 -11.055 1.00 33.09 258 LEU A O 1
ATOM 2093 N N . ASP A 1 259 ? -1.444 17.932 -9.552 1.00 35.44 259 ASP A N 1
ATOM 2094 C CA . ASP A 1 259 ? -0.797 19.026 -10.273 1.00 35.44 259 ASP A CA 1
ATOM 2095 C C . ASP A 1 259 ? 0.054 18.480 -11.433 1.00 35.44 259 ASP A C 1
ATOM 2097 O O . ASP A 1 259 ? 1.125 17.895 -11.258 1.00 35.44 259 ASP A O 1
ATOM 2101 N N . LEU A 1 260 ? -0.449 18.667 -12.654 1.00 38.28 260 LEU A N 1
ATOM 2102 C CA . LEU A 1 260 ? 0.195 18.236 -13.894 1.00 38.28 260 LEU A CA 1
ATOM 2103 C C . LEU A 1 260 ? 1.426 19.085 -14.264 1.00 38.28 260 LEU A C 1
ATOM 2105 O O . LEU A 1 260 ? 2.198 18.671 -15.134 1.00 38.28 260 LEU A O 1
ATOM 2109 N N . LEU A 1 261 ? 1.634 20.251 -13.640 1.00 36.31 261 LEU A N 1
ATOM 2110 C CA . LEU A 1 261 ? 2.729 21.164 -13.992 1.00 36.31 261 LEU A CA 1
ATOM 2111 C C . LEU A 1 261 ? 4.094 20.636 -13.531 1.00 36.31 261 LEU A C 1
ATOM 2113 O O . LEU A 1 261 ? 5.074 20.744 -14.268 1.00 36.31 261 LEU A O 1
ATOM 2117 N N . LEU A 1 262 ? 4.149 19.947 -12.388 1.00 38.44 262 LEU A N 1
ATOM 2118 C CA . LEU A 1 262 ? 5.360 19.276 -11.894 1.00 38.44 262 LEU A CA 1
ATOM 2119 C C . LEU A 1 262 ? 5.763 18.046 -12.727 1.00 38.44 262 LEU A C 1
ATOM 2121 O O . LEU A 1 262 ? 6.921 17.631 -12.691 1.00 38.44 262 LEU A O 1
ATOM 2125 N N . ARG A 1 263 ? 4.840 17.471 -13.512 1.00 35.28 263 ARG A N 1
ATOM 2126 C CA . ARG A 1 263 ? 5.123 16.323 -14.392 1.00 35.28 263 ARG A CA 1
ATOM 2127 C C . ARG A 1 263 ? 5.783 16.741 -15.711 1.00 35.28 263 ARG A C 1
ATOM 2129 O O . ARG A 1 263 ? 6.551 15.965 -16.276 1.00 35.28 263 ARG A O 1
ATOM 2136 N N . LYS A 1 264 ? 5.518 17.958 -16.200 1.00 32.56 264 LYS A N 1
ATOM 2137 C CA . LYS A 1 264 ? 6.058 18.440 -17.484 1.00 32.56 264 LYS A CA 1
ATOM 2138 C C . LYS A 1 264 ? 7.553 18.776 -17.428 1.00 32.56 264 LYS A C 1
ATOM 2140 O O . LYS A 1 264 ? 8.258 18.485 -18.389 1.00 32.56 264 LYS A O 1
ATOM 2145 N N . SER A 1 265 ? 8.075 19.255 -16.295 1.00 36.31 265 SER A N 1
ATOM 2146 C CA . SER A 1 265 ? 9.478 19.704 -16.211 1.00 36.31 265 SER A CA 1
ATOM 2147 C C . SER A 1 265 ? 10.527 18.592 -16.375 1.00 36.31 265 SER A C 1
ATOM 2149 O O . SER A 1 265 ? 11.678 18.885 -16.683 1.00 36.31 265 SER A O 1
ATOM 2151 N N . LYS A 1 266 ? 10.154 17.309 -16.228 1.00 39.38 266 LYS A N 1
ATOM 2152 C CA . LYS A 1 266 ? 11.062 16.165 -16.448 1.00 39.38 266 LYS A CA 1
ATOM 2153 C C . LYS A 1 266 ? 11.054 15.617 -17.880 1.00 39.38 266 LYS A C 1
ATOM 2155 O O . LYS A 1 266 ? 11.989 14.902 -18.239 1.00 39.38 266 LYS A O 1
ATOM 2160 N N . HIS A 1 267 ? 10.048 15.940 -18.697 1.00 35.38 267 HIS A N 1
ATOM 2161 C CA . HIS A 1 267 ? 10.005 15.503 -20.099 1.00 35.38 267 HIS A CA 1
ATOM 2162 C C . HIS A 1 267 ? 10.731 16.463 -21.050 1.00 35.38 267 HIS A C 1
ATOM 2164 O O . HIS A 1 267 ? 11.278 15.998 -22.048 1.00 35.38 267 HIS A O 1
ATOM 2170 N N . ASP A 1 268 ? 10.854 17.745 -20.700 1.00 35.94 268 ASP A N 1
ATOM 2171 C CA . ASP A 1 268 ? 11.552 18.721 -21.552 1.00 35.94 268 ASP A CA 1
ATOM 2172 C C . ASP A 1 268 ? 13.087 18.608 -21.483 1.00 35.94 268 ASP A C 1
ATOM 2174 O O . ASP A 1 268 ? 13.779 18.964 -22.434 1.00 35.94 268 ASP A O 1
ATOM 2178 N N . VAL A 1 269 ? 13.648 18.010 -20.423 1.00 39.28 269 VAL A N 1
ATOM 2179 C CA . VAL A 1 269 ? 15.112 17.838 -20.287 1.00 39.28 269 VAL A CA 1
ATOM 2180 C C . VAL A 1 269 ? 15.665 16.724 -21.197 1.00 39.28 269 VAL A C 1
ATOM 2182 O O . VAL A 1 269 ? 16.862 16.681 -21.463 1.00 39.28 269 VAL A O 1
ATOM 2185 N N . LYS A 1 270 ? 14.815 15.839 -21.739 1.00 35.47 270 LYS A N 1
ATOM 2186 C CA . LYS A 1 270 ? 15.233 14.780 -22.683 1.00 35.47 270 LYS A CA 1
ATOM 2187 C C . LYS A 1 270 ? 15.005 15.118 -24.163 1.00 35.47 270 LYS A C 1
ATOM 2189 O O . LYS A 1 270 ? 15.320 14.284 -25.006 1.00 35.47 270 LYS A O 1
ATOM 2194 N N . ALA A 1 271 ? 14.507 16.314 -24.488 1.00 35.44 271 ALA A N 1
ATOM 2195 C CA . ALA A 1 271 ? 14.239 16.731 -25.869 1.00 35.44 271 ALA A CA 1
ATOM 2196 C C . ALA A 1 271 ? 15.315 17.651 -26.487 1.00 35.44 271 ALA A C 1
ATOM 2198 O O . ALA A 1 271 ? 15.179 18.036 -27.645 1.00 35.44 271 ALA A O 1
ATOM 2199 N N . GLN A 1 272 ? 16.399 17.987 -25.773 1.00 36.03 272 GLN A N 1
ATOM 2200 C CA . GLN A 1 272 ? 17.496 18.804 -26.319 1.00 36.03 272 GLN A CA 1
ATOM 2201 C C . GLN A 1 272 ? 18.861 18.115 -26.209 1.00 36.03 272 GLN A C 1
ATOM 2203 O O . GLN A 1 272 ? 19.674 18.442 -25.353 1.00 36.03 272 GLN A O 1
ATOM 2208 N N . ALA A 1 273 ? 19.077 17.136 -27.090 1.00 34.38 273 ALA A N 1
ATOM 2209 C CA . ALA A 1 273 ? 20.310 16.856 -27.851 1.00 34.38 273 ALA A CA 1
ATOM 2210 C C . ALA A 1 273 ? 20.154 15.477 -28.535 1.00 34.38 273 ALA A C 1
ATOM 2212 O O . ALA A 1 273 ? 19.535 14.607 -27.917 1.00 34.38 273 ALA A O 1
ATOM 2213 N N . PRO A 1 274 ? 20.717 15.205 -29.738 1.00 40.16 274 PRO A N 1
ATOM 2214 C CA . PRO A 1 274 ? 21.789 15.943 -30.429 1.00 40.16 274 PRO A CA 1
ATOM 2215 C C . PRO A 1 274 ? 21.534 16.224 -31.935 1.00 40.16 274 PRO A C 1
ATOM 2217 O O . PRO A 1 274 ? 20.684 15.592 -32.558 1.00 40.16 274 PRO A O 1
ATOM 2220 N N . GLY A 1 275 ? 22.343 17.099 -32.556 1.00 30.64 275 GLY A N 1
ATOM 2221 C CA . GLY A 1 275 ? 22.496 17.097 -34.021 1.00 30.64 275 GLY A CA 1
ATOM 2222 C C . GLY A 1 275 ? 23.018 18.377 -34.683 1.00 30.64 275 GLY A C 1
ATOM 2223 O O . GLY A 1 275 ? 22.223 19.212 -35.081 1.00 30.64 275 GLY A O 1
ATOM 2224 N N . ALA A 1 276 ? 24.342 18.439 -34.852 1.00 34.06 276 ALA A N 1
ATOM 2225 C CA . ALA A 1 276 ? 25.083 18.939 -36.020 1.00 34.06 276 ALA A CA 1
ATOM 2226 C C . ALA A 1 276 ? 24.738 20.307 -36.653 1.00 34.06 276 ALA A C 1
ATOM 2228 O O . ALA A 1 276 ? 23.816 20.421 -37.457 1.00 34.06 276 ALA A O 1
ATOM 2229 N N . SER A 1 277 ? 25.655 21.260 -36.457 1.00 35.22 277 SER A N 1
ATOM 2230 C CA . SER A 1 277 ? 26.442 21.884 -37.539 1.00 35.22 277 SER A CA 1
ATOM 2231 C C . SER A 1 277 ? 27.652 22.593 -36.945 1.00 35.22 277 SER A C 1
ATOM 2233 O O . SER A 1 277 ? 27.419 23.414 -36.030 1.00 35.22 277 SER A O 1
#

Organism: NCBI:txid869754

InterPro domains:
  IPR013951 Histone deacetylation protein Rxt3 [PF08642] (16-221)

Sequence (277 aa):
MHSHIYDQLPRVLPSRRNLGTIVYNPTTTWETLQIKQLHGLRKQDLDMLVRMQSEYMERKNNSAGEMNTVYIPVIPHLSDAYINCFLEVKIPYVHIKDFLKSHSQGQVERKRELWGGYAGIYTDDSDLLYVLCHLGLFNNSLDLTECNAEWVPSDVTRPATVHRDQDGIELLDLSVTLLLLPSLNAYKGFYRNRLNSRSWQSSAAVHSGLSIAVHNVKWETFLLSTADRALNKRAVSEYIDDRNASTQILEQKNGWKLDLLLRKSKHDVKAQAPGAS

Secondary structure (DSSP, 8-state):
----HHHHHHHH-----EEEEEE--TT--TTT--GGG-TTS-HHHHHHHHHHHHHHHHHHHH--S-PPP----SS----GGGTT-EEEEEE-HHHHHHHHHHHHTT-HHHH---BBBGGG-EETTS-HHHHHHHHTGGGT----TTT-TT--GGGS---SS--B-TTS-B-EEEEEEEEEE---SEE-B-EETTEEPBPEE-SS----S-EEEEEEEEEEETTGGG-SHHHHHHHHHHHHHHHHHHHHHHHTT------SHHHHTTTGGGSS-----

Radius of gyration: 19.52 Å; chains: 1; bounding box: 48×55×60 Å

Foldseek 3Di:
DDPAQQVCCCVVPVDEAEQFEFEDDQQDALQLQPLVRRNNDDPVVSVVSVVVSVVVVVVVVPPPDDDDRDGDQNDPFDDPVQANYKYKYKYAPVVVVVVVVCVVVVNQQVQQQWAFCVLQKTFSSHDVSLSCLQCCVVPLNHDQCSNPVPDDSPLAAADPDWDADPVRHTQWMKMWMKRWHAFDQKGDWQHGNNHTHDIRHDPPDTDSGTMIGTHGMYIHHHCPVVVPPVSNVSSVVCVVVVVVVVVVVVVVVDRDDDDCVVVVVVVVVVPDDDDDD